Protein AF-A0A7C2Q9G4-F1 (afdb_monomer_lite)

Sequence (375 aa):
MALRVSRSAVGLACPLLLPLTAWAGVTVDGQNIPTDFSNGQLLASQRWQTGFGDDTSGDQFGFGSELDQFLADNDDTYLYLGLSGNLENNGNSGMIFIDVDGPGSGANLLRTQDFGVPVAGLPRYLAGNVGEPGLNNLAFDDGFAPDFVIGWTGGSPIGSQTRTYYLVNWTELDPVSGGTGHTNTILGLMTAGNPTASGPAGTLGAFLGSTSLGVRAAADNSNDFGVEGAFPPGEAANDPATATRGFEFAIPLSLLGVGVGDEVCLMALVSSPNGFMSNQLLPTDSNPARTTFSNLGFPPVDLGNDTVAFGDQFVCYTVVGGCPNDPQGRCARSDLNGDCLVDLGDLAILLAGWGNPFELEDLALLLSDWGTDCN

Foldseek 3Di:
DDDDDDDDDDDPDDPDPDDDPDDDQQDFAQFQQCVSLVLWDFFAADFKFWQQFAFQPLDLAGGGWFWGTWIWDDAQWWIKIHTFGADHQFFKKKKKFKDFPKDPFAAQFAAQDDPQDGQPQDALCRRPHRVFRRCHGAGAAHTDHGQKMWMWTRHDLVGDNPDQKIWIKIKGWDPPPVTRPIHMDGQFIEGEDDPPDPDDPDHHCPQVDQGPQRKGKYFHNSWNFGFGHDVQMFTGPGHSVVRGGGMMMIGTCVSVVDGAQTKMKMKMWMDHSSHFTIQRIVVHAPDPPDGTQGGLGHDPDHCNDVVNGNDHSMGIDGHEYNQVPDSPNQQQPQPPVNPQFLEPVSVVVQVVQDPPPHYPVSVVSSVVCHGDHSD

Radius of gyration: 24.82 Å; chains: 1; bounding box: 52×50×107 Å

pLDDT: mean 83.22, std 18.05, range [29.34, 98.75]

Structure (mmCIF, N/CA/C/O backbone):
data_AF-A0A7C2Q9G4-F1
#
_entry.id   AF-A0A7C2Q9G4-F1
#
loop_
_atom_site.group_PDB
_atom_site.id
_atom_site.type_symbol
_atom_site.label_atom_id
_atom_site.label_alt_id
_atom_site.label_comp_id
_atom_site.label_asym_id
_atom_site.label_entity_id
_atom_site.label_seq_id
_atom_site.pdbx_PDB_ins_code
_atom_site.Cartn_x
_atom_site.Cartn_y
_atom_site.Cartn_z
_atom_site.occupancy
_atom_site.B_iso_or_equiv
_atom_site.auth_seq_id
_atom_site.auth_comp_id
_atom_site.auth_asym_id
_atom_site.auth_atom_id
_atom_site.pdbx_PDB_model_num
ATOM 1 N N . MET A 1 1 ? -6.464 -29.431 86.656 1.00 43.03 1 MET A N 1
ATOM 2 C CA . MET A 1 1 ? -7.292 -29.182 85.457 1.00 43.03 1 MET A CA 1
ATOM 3 C C . MET A 1 1 ? -6.752 -27.913 84.808 1.00 43.03 1 MET A C 1
ATOM 5 O O . MET A 1 1 ? -7.053 -26.830 85.280 1.00 43.03 1 MET A O 1
ATOM 9 N N . ALA A 1 2 ? -5.818 -28.046 83.863 1.00 39.09 2 ALA A N 1
ATOM 10 C CA . ALA A 1 2 ? -5.141 -26.916 83.223 1.00 39.09 2 ALA A CA 1
ATOM 11 C C . ALA A 1 2 ? -5.535 -26.896 81.743 1.00 39.09 2 ALA A C 1
ATOM 13 O O . ALA A 1 2 ? -5.230 -27.831 81.005 1.00 39.09 2 ALA A O 1
ATOM 14 N N . LEU A 1 3 ? -6.276 -25.860 81.352 1.00 43.22 3 LEU A N 1
ATOM 15 C CA . LEU A 1 3 ? -6.812 -25.661 80.011 1.00 43.22 3 LEU A CA 1
ATOM 16 C C . LEU A 1 3 ? -5.710 -25.050 79.128 1.00 43.22 3 LEU A C 1
ATOM 18 O O . LEU A 1 3 ? -5.268 -23.929 79.377 1.00 43.22 3 LEU A O 1
ATOM 22 N N . ARG A 1 4 ? -5.225 -25.793 78.125 1.00 46.44 4 ARG A N 1
ATOM 23 C CA . ARG A 1 4 ? -4.298 -25.277 77.102 1.00 46.44 4 ARG A CA 1
ATOM 24 C C . ARG A 1 4 ? -5.101 -24.580 76.005 1.00 46.44 4 ARG A C 1
ATOM 26 O O . ARG A 1 4 ? -5.907 -25.219 75.341 1.00 46.44 4 ARG A O 1
ATOM 33 N N . VAL A 1 5 ? -4.843 -23.291 75.803 1.00 47.41 5 VAL A N 1
ATOM 34 C CA . VAL A 1 5 ? -5.354 -22.504 74.672 1.00 47.41 5 VAL A CA 1
ATOM 35 C C . VAL A 1 5 ? -4.356 -22.622 73.518 1.00 47.41 5 VAL A C 1
ATOM 37 O O . VAL A 1 5 ? -3.207 -22.198 73.650 1.00 47.41 5 VAL A O 1
ATOM 40 N N . SER A 1 6 ? -4.771 -23.222 72.400 1.00 53.03 6 SER A N 1
ATOM 41 C CA . SER A 1 6 ? -3.995 -23.259 71.156 1.00 53.03 6 SER A CA 1
ATOM 42 C C . SER A 1 6 ? -4.169 -21.946 70.392 1.00 53.03 6 SER A C 1
ATOM 44 O O . SER A 1 6 ? -5.291 -21.543 70.092 1.00 53.03 6 SER A O 1
ATOM 46 N N . ARG A 1 7 ? -3.056 -21.279 70.078 1.00 48.84 7 ARG A N 1
ATOM 47 C CA . ARG A 1 7 ? -3.025 -20.097 69.209 1.00 48.84 7 ARG A CA 1
ATOM 48 C C . ARG A 1 7 ? -3.094 -20.555 67.752 1.00 48.84 7 ARG A C 1
ATOM 50 O O . ARG A 1 7 ? -2.164 -21.203 67.283 1.00 48.84 7 ARG A O 1
ATOM 57 N N . SER A 1 8 ? -4.176 -20.214 67.059 1.00 51.47 8 SER A N 1
ATOM 58 C CA . SER A 1 8 ? -4.269 -20.331 65.603 1.00 51.47 8 SER A CA 1
ATOM 59 C C . SER A 1 8 ? -3.382 -19.273 64.951 1.00 51.47 8 SER A C 1
ATOM 61 O O . SER A 1 8 ? -3.510 -18.083 65.241 1.00 51.47 8 SER A O 1
ATOM 63 N N . ALA A 1 9 ? -2.463 -19.718 64.100 1.00 46.31 9 ALA A N 1
ATOM 64 C CA . ALA A 1 9 ? -1.646 -18.859 63.261 1.00 46.31 9 ALA A CA 1
ATOM 65 C C . ALA A 1 9 ? -2.501 -18.365 62.086 1.00 46.31 9 ALA A C 1
ATOM 67 O O . ALA A 1 9 ? -2.948 -19.160 61.263 1.00 46.31 9 ALA A O 1
ATOM 68 N N . VAL A 1 10 ? -2.748 -17.057 62.031 1.00 48.56 10 VAL A N 1
ATOM 69 C CA . VAL A 1 10 ? -3.298 -16.387 60.850 1.00 48.56 10 VAL A CA 1
ATOM 70 C C . VAL A 1 10 ? -2.137 -16.233 59.871 1.00 48.56 10 VAL A C 1
ATOM 72 O O . VAL A 1 10 ? -1.219 -15.454 60.119 1.00 48.56 10 VAL A O 1
ATOM 75 N N . GLY A 1 11 ? -2.128 -17.042 58.812 1.00 47.62 11 GLY A N 1
ATOM 76 C CA . GLY A 1 11 ? -1.166 -16.909 57.722 1.00 47.62 11 GLY A CA 1
ATOM 77 C C . GLY A 1 11 ? -1.501 -15.674 56.891 1.00 47.62 11 GLY A C 1
ATOM 78 O O . GLY A 1 11 ? -2.587 -15.598 56.322 1.00 47.62 11 GLY A O 1
ATOM 79 N N . LEU A 1 12 ? -0.582 -14.708 56.837 1.00 48.81 12 LEU A N 1
ATOM 80 C CA . LEU A 1 12 ? -0.615 -13.636 55.844 1.00 48.81 12 LEU A CA 1
ATOM 81 C C . LEU A 1 12 ? -0.416 -14.271 54.460 1.00 48.81 12 LEU A C 1
ATOM 83 O O . LEU A 1 12 ? 0.671 -14.769 54.166 1.00 48.81 12 LEU A O 1
ATOM 87 N N . ALA A 1 13 ? -1.451 -14.257 53.623 1.00 46.84 13 ALA A N 1
ATOM 88 C CA . ALA A 1 13 ? -1.300 -14.519 52.199 1.00 46.84 13 ALA A CA 1
ATOM 89 C C . ALA A 1 13 ? -0.621 -13.296 51.566 1.00 46.84 13 ALA A C 1
ATOM 91 O O . ALA A 1 13 ? -1.191 -12.207 51.528 1.00 46.84 13 ALA A O 1
ATOM 92 N N . CYS A 1 14 ? 0.630 -13.465 51.141 1.00 41.09 14 CYS A N 1
ATOM 93 C CA . CYS A 1 14 ? 1.336 -12.493 50.317 1.00 41.09 14 CYS A CA 1
ATOM 94 C C . CYS A 1 14 ? 0.811 -12.661 48.881 1.00 41.09 14 CYS A C 1
ATOM 96 O O . CYS A 1 14 ? 0.956 -13.765 48.349 1.00 41.09 14 CYS A O 1
ATOM 98 N N . PRO A 1 15 ? 0.166 -11.654 48.264 1.00 48.75 15 PRO A N 1
ATOM 99 C CA . PRO A 1 15 ? -0.263 -11.773 46.880 1.00 48.75 15 PRO A CA 1
ATOM 100 C C . PRO A 1 15 ? 0.986 -11.899 46.006 1.00 48.75 15 PRO A C 1
ATOM 102 O O . PRO A 1 15 ? 1.895 -11.068 46.059 1.00 48.75 15 PRO A O 1
ATOM 105 N N . LEU A 1 16 ? 1.049 -12.993 45.253 1.00 42.66 16 LEU A N 1
ATOM 106 C CA . LEU A 1 16 ? 2.080 -13.235 44.259 1.00 42.66 16 LEU A CA 1
ATOM 107 C C . LEU A 1 16 ? 1.823 -12.245 43.112 1.00 42.66 16 LEU A C 1
ATOM 109 O O . LEU A 1 16 ? 0.937 -12.463 42.294 1.00 42.66 16 LEU A O 1
ATOM 113 N N . LEU A 1 17 ? 2.536 -11.118 43.100 1.00 38.75 17 LEU A N 1
ATOM 114 C CA . LEU A 1 17 ? 2.539 -10.193 41.967 1.00 38.75 17 LEU A CA 1
ATOM 115 C C . LEU A 1 17 ? 3.294 -10.875 40.824 1.00 38.75 17 LEU A C 1
ATOM 117 O O . LEU A 1 17 ? 4.526 -10.870 40.800 1.00 38.75 17 LEU A O 1
ATOM 121 N N . LEU A 1 18 ? 2.557 -11.518 39.919 1.00 42.94 18 LEU A N 1
ATOM 122 C CA . LEU A 1 18 ? 3.110 -11.940 38.640 1.00 42.94 18 LEU A CA 1
ATOM 123 C C . LEU A 1 18 ? 3.396 -10.673 37.818 1.00 42.94 18 LEU A C 1
ATOM 125 O O . LEU A 1 18 ? 2.548 -9.779 37.775 1.00 42.94 18 LEU A O 1
ATOM 129 N N . PRO A 1 19 ? 4.589 -10.536 37.217 1.00 39.69 19 PRO A N 1
ATOM 130 C CA . PRO A 1 19 ? 4.856 -9.431 36.313 1.00 39.69 19 PRO A CA 1
ATOM 131 C C . PRO A 1 19 ? 3.955 -9.589 35.086 1.00 39.69 19 PRO A C 1
ATOM 133 O O . PRO A 1 19 ? 4.133 -10.518 34.305 1.00 39.69 19 PRO A O 1
ATOM 136 N N . LEU A 1 20 ? 2.989 -8.684 34.933 1.00 42.47 20 LEU A N 1
ATOM 137 C CA . LEU A 1 20 ? 2.282 -8.495 33.672 1.00 42.47 20 LEU A CA 1
ATOM 138 C C . LEU A 1 20 ? 3.303 -7.968 32.663 1.00 42.47 20 LEU A C 1
ATOM 140 O O . LEU A 1 20 ? 3.817 -6.855 32.804 1.00 42.47 20 LEU A O 1
ATOM 144 N N . THR A 1 21 ? 3.647 -8.785 31.675 1.00 40.16 21 THR A N 1
ATOM 145 C CA . THR A 1 21 ? 4.333 -8.312 30.476 1.00 40.16 21 THR A CA 1
ATOM 146 C C . THR A 1 21 ? 3.330 -7.494 29.682 1.00 40.16 21 THR A C 1
ATOM 148 O O . THR A 1 21 ? 2.461 -8.053 29.021 1.00 40.16 21 THR A O 1
ATOM 151 N N . ALA A 1 22 ? 3.419 -6.169 29.793 1.00 44.62 22 ALA A N 1
ATOM 152 C CA . ALA A 1 22 ? 2.702 -5.283 28.893 1.00 44.62 22 ALA A CA 1
ATOM 153 C C . ALA A 1 22 ? 3.203 -5.554 27.472 1.00 44.62 22 ALA A C 1
ATOM 155 O O . ALA A 1 22 ? 4.403 -5.434 27.207 1.00 44.62 22 ALA A O 1
ATOM 156 N N . TRP A 1 23 ? 2.294 -5.953 26.590 1.00 49.25 23 TRP A N 1
ATOM 157 C CA . TRP A 1 23 ? 2.571 -6.008 25.167 1.00 49.25 23 TRP A CA 1
ATOM 158 C C . TRP A 1 23 ? 2.834 -4.599 24.652 1.00 49.25 23 TRP A C 1
ATOM 160 O O . TRP A 1 23 ? 2.081 -3.665 24.937 1.00 49.25 23 TRP A O 1
ATOM 170 N N . ALA A 1 24 ? 3.930 -4.447 23.919 1.00 59.06 24 ALA A N 1
ATOM 171 C CA . ALA A 1 24 ? 4.115 -3.285 23.076 1.00 59.06 24 ALA A CA 1
ATOM 172 C C . ALA A 1 24 ? 3.349 -3.576 21.784 1.00 59.06 24 ALA A C 1
ATOM 174 O O . ALA A 1 24 ? 3.658 -4.560 21.118 1.00 59.06 24 ALA A O 1
ATOM 175 N N . GLY A 1 25 ? 2.330 -2.770 21.469 1.00 70.81 25 GLY A N 1
ATOM 176 C CA . GLY A 1 25 ? 1.718 -2.803 20.139 1.00 70.81 25 GLY A CA 1
ATOM 177 C C . GLY A 1 25 ? 2.753 -2.491 19.055 1.00 70.81 25 GLY A C 1
ATOM 178 O O . GLY A 1 25 ? 3.870 -2.068 19.374 1.00 70.81 25 GLY A O 1
ATOM 179 N N . VAL A 1 26 ? 2.372 -2.679 17.789 1.00 84.56 26 VAL A N 1
ATOM 180 C CA . VAL A 1 26 ? 3.232 -2.374 16.636 1.00 84.56 26 VAL A CA 1
ATOM 181 C C . VAL A 1 26 ? 3.851 -0.986 16.805 1.00 84.56 26 VAL A C 1
ATOM 183 O O . VAL A 1 26 ? 3.152 0.016 17.017 1.00 84.56 26 VAL A O 1
ATOM 186 N N . THR A 1 27 ? 5.181 -0.933 16.760 1.00 86.00 27 THR A N 1
ATOM 187 C CA . THR A 1 27 ? 5.901 0.337 16.761 1.00 86.00 27 THR A CA 1
ATOM 188 C C . THR A 1 27 ? 5.843 0.885 15.344 1.00 86.00 27 THR A C 1
ATOM 190 O O . THR A 1 27 ? 6.121 0.177 14.398 1.00 86.00 27 THR A O 1
ATOM 193 N N . VAL A 1 28 ? 5.392 2.131 15.195 1.00 85.75 28 VAL A N 1
ATOM 194 C CA . VAL A 1 28 ? 5.277 2.787 13.886 1.00 85.75 28 VAL A CA 1
ATOM 195 C C . VAL A 1 28 ? 6.422 3.783 13.779 1.00 85.75 28 VAL A C 1
ATOM 197 O O . VAL A 1 28 ? 6.297 4.927 14.227 1.00 85.75 28 VAL A O 1
ATOM 200 N N . ASP A 1 29 ? 7.555 3.344 13.245 1.00 85.88 29 ASP A N 1
ATOM 201 C CA . ASP A 1 29 ? 8.765 4.159 13.079 1.00 85.88 29 ASP A CA 1
ATOM 202 C C . ASP A 1 29 ? 9.505 3.946 11.740 1.00 85.88 29 ASP A C 1
ATOM 204 O O . ASP A 1 29 ? 10.387 4.738 11.395 1.00 85.88 29 ASP A O 1
ATOM 208 N N . GLY A 1 30 ? 9.068 2.970 10.944 1.00 87.94 30 GLY A N 1
ATOM 209 C CA . GLY A 1 30 ? 9.612 2.582 9.650 1.00 87.94 30 GLY A CA 1
ATOM 210 C C . GLY A 1 30 ? 10.782 1.599 9.728 1.00 87.94 30 GLY A C 1
ATOM 211 O O . GLY A 1 30 ? 11.354 1.286 8.685 1.00 87.94 30 GLY A O 1
ATOM 212 N N . GLN A 1 31 ? 11.167 1.128 10.918 1.00 89.00 31 GLN A N 1
ATOM 213 C CA . GLN A 1 31 ? 12.324 0.264 11.159 1.00 89.00 31 GLN A CA 1
ATOM 214 C C . GLN A 1 31 ? 11.911 -1.101 11.706 1.00 89.00 31 GLN A C 1
ATOM 216 O O . GLN A 1 31 ? 10.904 -1.246 12.368 1.00 89.00 31 GLN A O 1
ATOM 221 N N . ASN A 1 32 ? 12.748 -2.117 11.481 1.00 90.12 32 ASN A N 1
ATOM 222 C CA . ASN A 1 32 ? 12.538 -3.480 11.983 1.00 90.12 32 ASN A CA 1
ATOM 223 C C . ASN A 1 32 ? 11.140 -4.052 11.681 1.00 90.12 32 ASN A C 1
ATOM 225 O O . ASN A 1 32 ? 10.662 -4.890 12.445 1.00 90.12 32 ASN A O 1
ATOM 229 N N . ILE A 1 33 ? 10.530 -3.673 10.552 1.00 93.56 33 ILE A N 1
ATOM 230 C CA . ILE A 1 33 ? 9.123 -3.961 10.229 1.00 93.56 33 ILE A CA 1
ATOM 231 C C . ILE A 1 33 ? 8.769 -5.449 10.445 1.00 93.56 33 ILE A C 1
ATOM 233 O O . ILE A 1 33 ? 7.813 -5.735 11.162 1.00 93.56 33 ILE A O 1
ATOM 237 N N . PRO A 1 34 ? 9.545 -6.447 9.965 1.00 93.94 34 PRO A N 1
ATOM 238 C CA . PRO A 1 34 ? 9.201 -7.852 10.219 1.00 93.94 34 PRO A CA 1
ATOM 239 C C . PRO A 1 34 ? 9.184 -8.249 11.707 1.00 93.94 34 PRO A C 1
ATOM 241 O O . PRO A 1 34 ? 8.481 -9.177 12.096 1.00 93.94 34 PRO A O 1
ATOM 244 N N . THR A 1 35 ? 9.979 -7.578 12.546 1.00 91.12 35 THR A N 1
ATOM 245 C CA . THR A 1 35 ? 10.004 -7.813 14.000 1.00 91.12 35 THR A CA 1
ATOM 246 C C . THR A 1 35 ? 8.827 -7.133 14.692 1.00 91.12 35 THR A C 1
ATOM 248 O O . THR A 1 35 ? 8.211 -7.741 15.571 1.00 91.12 35 THR A O 1
ATOM 251 N N . ASP A 1 36 ? 8.484 -5.916 14.277 1.00 87.00 36 ASP A N 1
ATOM 252 C CA . ASP A 1 36 ? 7.376 -5.150 14.856 1.00 87.00 36 ASP A CA 1
ATOM 253 C C . ASP A 1 36 ? 6.019 -5.803 14.557 1.00 87.00 36 ASP A C 1
ATOM 255 O O . ASP A 1 36 ? 5.127 -5.787 15.400 1.00 87.00 36 ASP A O 1
ATOM 259 N N . PHE A 1 37 ? 5.920 -6.500 13.422 1.00 92.69 37 PHE A N 1
ATOM 260 C CA . PHE A 1 37 ? 4.776 -7.319 13.013 1.00 92.69 37 PHE A CA 1
ATOM 261 C C . PHE A 1 37 ? 4.947 -8.812 13.352 1.00 92.69 37 PHE A C 1
ATOM 263 O O . PHE A 1 37 ? 4.319 -9.668 12.732 1.00 92.69 37 PHE A O 1
ATOM 270 N N . SER A 1 38 ? 5.785 -9.166 14.334 1.00 88.25 38 SER A N 1
ATOM 271 C CA . SER A 1 38 ? 6.056 -10.576 14.684 1.00 88.25 38 SER A CA 1
ATOM 272 C C . SER A 1 38 ? 4.825 -11.379 15.129 1.00 88.25 38 SER A C 1
ATOM 274 O O . SER A 1 38 ? 4.859 -12.610 15.088 1.00 88.25 38 SER A O 1
ATOM 276 N N . ASN A 1 39 ? 3.750 -10.695 15.526 1.00 84.62 39 ASN A N 1
ATOM 277 C CA . ASN A 1 39 ? 2.462 -11.294 15.878 1.00 84.62 39 ASN A CA 1
ATOM 278 C C . ASN A 1 39 ? 1.378 -11.085 14.812 1.00 84.62 39 ASN A C 1
ATOM 280 O O . ASN A 1 39 ? 0.298 -11.659 14.936 1.00 84.62 39 ASN A O 1
ATOM 284 N N . GLY A 1 40 ? 1.687 -10.307 13.775 1.00 89.62 40 GLY A N 1
ATOM 285 C CA . GLY A 1 40 ? 0.818 -10.067 12.638 1.00 89.62 40 GLY A CA 1
ATOM 286 C C . GLY A 1 40 ? 0.935 -11.146 11.563 1.00 89.62 40 GLY A C 1
ATOM 287 O O . GLY A 1 40 ? 1.519 -12.220 11.739 1.00 89.62 40 GLY A O 1
ATOM 288 N N . GLN A 1 41 ? 0.380 -10.834 10.401 1.00 94.31 41 GLN A N 1
ATOM 289 C CA . GLN A 1 41 ? 0.360 -11.679 9.221 1.00 94.31 41 GLN A CA 1
ATOM 290 C C . GLN A 1 41 ? 1.276 -11.108 8.134 1.00 94.31 41 GLN A C 1
ATOM 292 O O . GLN A 1 41 ? 1.137 -9.957 7.722 1.00 94.31 41 GLN A O 1
ATOM 297 N N . LEU A 1 42 ? 2.165 -11.948 7.596 1.00 97.50 42 LEU A N 1
ATOM 298 C CA . LEU A 1 42 ? 2.794 -11.688 6.301 1.00 97.50 42 LEU A CA 1
ATOM 299 C C . LEU A 1 42 ? 1.737 -11.870 5.207 1.00 97.50 42 LEU A C 1
ATOM 301 O O . LEU A 1 42 ? 1.290 -12.989 4.950 1.00 97.50 42 LEU A O 1
ATOM 305 N N . LEU A 1 43 ? 1.344 -10.771 4.575 1.00 98.25 43 LEU A N 1
ATOM 306 C CA . LEU A 1 43 ? 0.327 -10.747 3.531 1.00 98.25 43 LEU A CA 1
ATOM 307 C C . LEU A 1 43 ? 0.901 -11.130 2.167 1.00 98.25 43 LEU A C 1
ATOM 309 O O . LEU A 1 43 ? 0.300 -11.911 1.432 1.00 98.25 43 LEU A O 1
ATOM 313 N N . ALA A 1 44 ? 2.076 -10.599 1.829 1.00 98.31 44 ALA A N 1
ATOM 314 C CA . ALA A 1 44 ? 2.740 -10.881 0.564 1.00 98.31 44 ALA A CA 1
ATOM 315 C C . ALA A 1 44 ? 4.251 -10.650 0.641 1.00 98.31 44 ALA A C 1
ATOM 317 O O . ALA A 1 44 ? 4.750 -9.897 1.476 1.00 98.31 44 ALA A O 1
ATOM 318 N N . SER A 1 45 ? 4.983 -11.281 -0.273 1.00 98.00 45 SER A N 1
ATOM 319 C CA . SER A 1 45 ? 6.397 -10.998 -0.520 1.00 98.00 45 SER A CA 1
ATOM 320 C C . SER A 1 45 ? 6.645 -10.851 -2.013 1.00 98.00 45 SER A C 1
ATOM 322 O O . SER A 1 45 ? 6.027 -11.542 -2.829 1.00 98.00 45 SER A O 1
ATOM 324 N N . GLN A 1 46 ? 7.541 -9.942 -2.364 1.00 97.38 46 GLN A N 1
ATOM 325 C CA . GLN A 1 46 ? 7.909 -9.666 -3.733 1.00 97.38 46 GLN A CA 1
ATOM 326 C C . GLN A 1 46 ? 8.748 -10.810 -4.277 1.00 97.38 46 GLN A C 1
ATOM 328 O O . GLN A 1 46 ? 9.641 -11.339 -3.623 1.00 97.38 46 GLN A O 1
ATOM 333 N N . ARG A 1 47 ? 8.435 -11.200 -5.505 1.00 95.88 47 ARG A N 1
ATOM 334 C CA . ARG A 1 47 ? 9.121 -12.283 -6.206 1.00 95.88 47 ARG A CA 1
ATOM 335 C C . ARG A 1 47 ? 10.050 -11.751 -7.283 1.00 95.88 47 ARG A C 1
ATOM 337 O O . ARG A 1 47 ? 11.031 -12.402 -7.634 1.00 95.88 47 ARG A O 1
ATOM 344 N N . TRP A 1 48 ? 9.706 -10.608 -7.860 1.00 97.38 48 TRP A N 1
ATOM 345 C CA . TRP A 1 48 ? 10.366 -10.091 -9.045 1.00 97.38 48 TRP A CA 1
ATOM 346 C C . TRP A 1 48 ? 11.293 -8.948 -8.683 1.00 97.38 48 TRP A C 1
ATOM 348 O O . TRP A 1 48 ? 10.935 -8.074 -7.895 1.00 97.38 48 TRP A O 1
ATOM 358 N N . GLN A 1 49 ? 12.449 -8.931 -9.342 1.00 97.88 49 GLN A N 1
ATOM 359 C CA . GLN A 1 49 ? 13.339 -7.779 -9.360 1.00 97.88 49 GLN A CA 1
ATOM 360 C C . GLN A 1 49 ? 12.550 -6.515 -9.707 1.00 97.88 49 GLN A C 1
ATOM 362 O O . GLN A 1 49 ? 11.603 -6.566 -10.500 1.00 97.88 49 GLN A O 1
ATOM 367 N N . THR A 1 50 ? 12.932 -5.365 -9.167 1.00 97.44 50 THR A N 1
ATOM 368 C CA . THR A 1 50 ? 12.238 -4.112 -9.481 1.00 97.44 50 THR A CA 1
ATOM 369 C C . THR A 1 50 ? 12.645 -3.561 -10.847 1.00 97.44 50 THR A C 1
ATOM 371 O O . THR A 1 50 ? 13.826 -3.413 -11.177 1.00 97.44 50 THR A O 1
ATOM 374 N N . GLY A 1 51 ? 11.646 -3.218 -11.665 1.00 96.50 51 GLY A N 1
ATOM 375 C CA . GLY A 1 51 ? 11.845 -2.484 -12.914 1.00 96.50 51 GLY A CA 1
ATOM 376 C C . GLY A 1 51 ? 11.983 -0.972 -12.725 1.00 96.50 51 GLY A C 1
ATOM 377 O O . GLY A 1 51 ? 12.172 -0.260 -13.715 1.00 96.50 51 GLY A O 1
ATOM 378 N N . PHE A 1 52 ? 11.848 -0.477 -11.492 1.00 95.56 52 PHE A N 1
ATOM 379 C CA . PHE A 1 52 ? 12.049 0.925 -11.115 1.00 95.56 52 PHE A CA 1
ATOM 380 C C . PHE A 1 52 ? 13.430 1.170 -10.484 1.00 95.56 52 PHE A C 1
ATOM 382 O O . PHE A 1 52 ? 13.795 2.323 -10.271 1.00 95.56 52 PHE A O 1
ATOM 389 N N . GLY A 1 53 ? 14.221 0.112 -10.285 1.00 94.00 53 GLY A N 1
ATOM 390 C CA . GLY A 1 53 ? 15.536 0.167 -9.646 1.00 94.00 53 GLY A CA 1
ATOM 391 C C . GLY A 1 53 ? 15.447 0.010 -8.130 1.00 94.00 53 GLY A C 1
ATOM 392 O O . GLY A 1 53 ? 14.389 0.246 -7.562 1.00 94.00 53 GLY A O 1
ATOM 393 N N . ASP A 1 54 ? 16.566 -0.371 -7.527 1.00 92.50 54 ASP A N 1
ATOM 394 C CA . ASP A 1 54 ? 16.756 -0.686 -6.102 1.00 92.50 54 ASP A CA 1
ATOM 395 C C . ASP A 1 54 ? 17.706 0.352 -5.477 1.00 92.50 54 ASP A C 1
ATOM 397 O O . ASP A 1 54 ? 18.667 0.785 -6.139 1.00 92.50 54 ASP A O 1
ATOM 401 N N . ASP A 1 55 ? 17.434 0.755 -4.232 1.00 91.38 55 ASP A N 1
ATOM 402 C CA . ASP A 1 55 ? 18.325 1.642 -3.487 1.00 91.38 55 ASP A CA 1
ATOM 403 C C . ASP A 1 55 ? 19.507 0.898 -2.860 1.00 91.38 55 ASP A C 1
ATOM 405 O O . ASP A 1 55 ? 19.547 0.539 -1.692 1.00 91.38 55 ASP A O 1
ATOM 409 N N . THR A 1 56 ? 20.583 0.811 -3.629 1.00 91.62 56 THR A N 1
ATOM 410 C CA . THR A 1 56 ? 21.826 0.176 -3.168 1.00 91.62 56 THR A CA 1
ATOM 411 C C . THR A 1 56 ? 22.719 1.041 -2.262 1.00 91.62 56 THR A C 1
ATOM 413 O O . THR A 1 56 ? 23.837 0.615 -1.947 1.00 91.62 56 THR A O 1
ATOM 416 N N . SER A 1 57 ? 22.327 2.274 -1.896 1.00 88.19 57 SER A N 1
ATOM 417 C CA . SER A 1 57 ? 23.170 3.149 -1.059 1.00 88.19 57 SER A CA 1
ATOM 418 C C . SER A 1 57 ? 22.765 3.200 0.412 1.00 88.19 57 SER A C 1
ATOM 420 O O . SER A 1 57 ? 23.581 3.635 1.233 1.00 88.19 57 SER A O 1
ATOM 422 N N . GLY A 1 58 ? 21.550 2.757 0.748 1.00 84.94 58 GLY A N 1
ATOM 423 C CA . GLY A 1 58 ? 20.990 2.881 2.094 1.00 84.94 58 GLY A CA 1
ATOM 424 C C . GLY A 1 58 ? 20.770 4.342 2.493 1.00 84.94 58 GLY A C 1
ATOM 425 O O . GLY A 1 58 ? 20.833 4.695 3.675 1.00 84.94 58 GLY A O 1
ATOM 426 N N . ASP A 1 59 ? 20.568 5.228 1.515 1.00 84.06 59 ASP A N 1
ATOM 427 C CA . ASP A 1 59 ? 20.265 6.632 1.758 1.00 84.06 59 ASP A CA 1
ATOM 428 C C . ASP A 1 59 ? 18.749 6.827 1.788 1.00 84.06 59 ASP A C 1
ATOM 430 O O . ASP A 1 59 ? 18.032 6.390 0.908 1.00 84.06 59 ASP A O 1
ATOM 434 N N . GLN A 1 60 ? 18.236 7.632 2.718 1.00 82.44 60 GLN A N 1
ATOM 435 C CA . GLN A 1 60 ? 16.789 7.909 2.836 1.00 82.44 60 GLN A CA 1
ATOM 436 C C . GLN A 1 60 ? 16.098 8.412 1.548 1.00 82.44 60 GLN A C 1
ATOM 438 O O . GLN A 1 60 ? 14.872 8.450 1.473 1.00 82.44 60 GLN A O 1
ATOM 443 N N . PHE A 1 61 ? 16.872 8.869 0.564 1.00 82.06 61 PHE A N 1
ATOM 444 C CA . PHE A 1 61 ? 16.396 9.368 -0.724 1.00 82.06 61 PHE A CA 1
ATOM 445 C C . PHE A 1 61 ? 17.272 8.845 -1.872 1.00 82.06 61 PHE A C 1
ATOM 447 O O . PHE A 1 61 ? 17.563 9.601 -2.805 1.00 82.06 61 PHE A O 1
ATOM 454 N N . GLY A 1 62 ? 17.738 7.597 -1.764 1.00 82.38 62 GLY A N 1
ATOM 455 C CA . GLY A 1 62 ? 18.468 6.908 -2.819 1.00 82.38 62 GLY A CA 1
ATOM 456 C C . GLY A 1 62 ? 17.636 6.701 -4.087 1.00 82.38 62 GLY A C 1
ATOM 457 O O . GLY A 1 62 ? 16.455 7.057 -4.167 1.00 82.38 62 GLY A O 1
ATOM 458 N N . PHE A 1 63 ? 18.296 6.200 -5.128 1.00 89.69 63 PHE A N 1
ATOM 459 C CA . PHE A 1 63 ? 17.663 5.939 -6.421 1.00 89.69 63 PHE A CA 1
ATOM 460 C C . PHE A 1 63 ? 16.989 4.576 -6.399 1.00 89.69 63 PHE A C 1
ATOM 462 O O . PHE A 1 63 ? 17.570 3.643 -5.869 1.00 89.69 63 PHE A O 1
ATOM 469 N N . GLY A 1 64 ? 15.836 4.441 -7.052 1.00 92.75 64 GLY A N 1
ATOM 470 C CA . GLY A 1 64 ? 15.111 3.174 -7.076 1.00 92.75 64 GLY A CA 1
ATOM 471 C C . GLY A 1 64 ? 13.853 3.172 -6.218 1.00 92.75 64 GLY A C 1
ATOM 472 O O . GLY A 1 64 ? 13.687 3.955 -5.284 1.00 92.75 64 GLY A O 1
ATOM 473 N N . SER A 1 65 ? 12.893 2.344 -6.609 1.00 95.19 65 SER A N 1
ATOM 474 C CA . SER A 1 65 ? 11.644 2.127 -5.888 1.00 95.19 65 SER A CA 1
ATOM 475 C C . SER A 1 65 ? 11.263 0.658 -5.954 1.00 95.19 65 SER A C 1
ATOM 477 O O . SER A 1 65 ? 11.131 0.102 -7.047 1.00 95.19 65 SER A O 1
ATOM 479 N N . GLU A 1 66 ? 11.005 0.066 -4.802 1.00 95.88 66 GLU A N 1
ATOM 480 C CA . GLU A 1 66 ? 10.648 -1.336 -4.646 1.00 95.88 66 GLU A CA 1
ATOM 481 C C . GLU A 1 66 ? 9.777 -1.564 -3.421 1.00 95.88 66 GLU A C 1
ATOM 483 O O . GLU A 1 66 ? 9.730 -0.757 -2.493 1.00 95.88 66 GLU A O 1
ATOM 488 N N . LEU A 1 67 ? 9.054 -2.674 -3.466 1.00 97.88 67 LEU A N 1
ATOM 489 C CA . LEU A 1 67 ? 8.332 -3.221 -2.334 1.00 97.88 67 LEU A CA 1
ATOM 490 C C . LEU A 1 67 ? 8.848 -4.637 -2.118 1.00 97.88 67 LEU A C 1
ATOM 492 O O . LEU A 1 67 ? 8.934 -5.393 -3.083 1.00 97.88 67 LEU A O 1
ATOM 496 N N . ASP A 1 68 ? 9.094 -5.009 -0.869 1.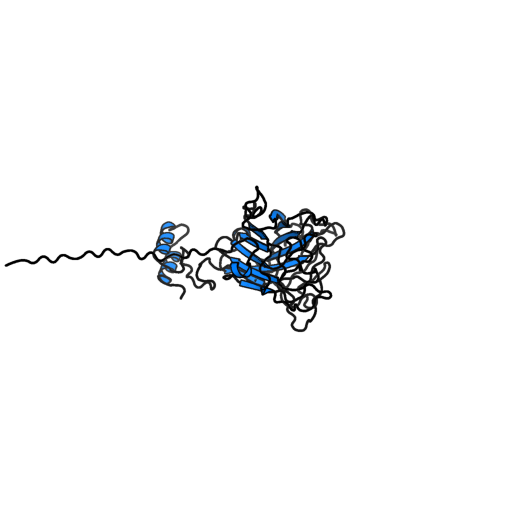00 98.38 68 ASP A N 1
ATOM 497 C CA . ASP A 1 68 ? 9.636 -6.317 -0.508 1.00 98.38 68 ASP A CA 1
ATOM 498 C C . ASP A 1 68 ? 8.607 -7.192 0.188 1.00 98.38 68 ASP A C 1
ATOM 500 O O . ASP A 1 68 ? 8.216 -8.233 -0.335 1.00 98.38 68 ASP A O 1
ATOM 504 N N . GLN A 1 69 ? 8.137 -6.782 1.363 1.00 98.44 69 GLN A N 1
ATOM 505 C CA . GLN A 1 69 ? 7.107 -7.496 2.107 1.00 98.44 69 GLN A CA 1
ATOM 506 C C . GLN A 1 69 ? 5.976 -6.562 2.492 1.00 98.44 69 GLN A C 1
ATOM 508 O O . GLN A 1 69 ? 6.194 -5.390 2.786 1.00 98.44 69 GLN A O 1
ATOM 513 N N . PHE A 1 70 ? 4.767 -7.115 2.519 1.00 98.75 70 PHE A N 1
ATOM 514 C CA . PHE A 1 70 ? 3.581 -6.448 3.029 1.00 98.75 70 PHE A CA 1
ATOM 515 C C . PHE A 1 70 ? 3.068 -7.239 4.228 1.00 98.75 70 PHE A C 1
ATOM 517 O O . PHE A 1 70 ? 2.810 -8.438 4.112 1.00 98.75 70 PHE A O 1
ATOM 524 N N . LEU A 1 71 ? 2.964 -6.586 5.379 1.00 98.56 71 LEU A N 1
ATOM 525 C CA . LEU A 1 71 ? 2.536 -7.160 6.646 1.00 98.56 71 LEU A CA 1
ATOM 526 C C . LEU A 1 71 ? 1.343 -6.377 7.198 1.00 98.56 71 LEU A C 1
ATOM 528 O O . LEU A 1 71 ? 1.231 -5.169 6.974 1.00 98.56 71 LEU A O 1
ATOM 532 N N . ALA A 1 72 ? 0.472 -7.066 7.928 1.00 97.94 72 ALA A N 1
ATOM 533 C CA . ALA A 1 72 ? -0.629 -6.451 8.657 1.00 97.94 72 ALA A CA 1
ATOM 534 C C . ALA A 1 72 ? -0.766 -7.037 10.061 1.00 97.94 72 ALA A C 1
ATOM 536 O O . ALA A 1 72 ? -0.462 -8.204 10.288 1.00 97.94 72 ALA A O 1
ATOM 537 N N . ASP A 1 73 ? -1.222 -6.212 10.991 1.00 95.38 73 ASP A N 1
ATOM 538 C CA . ASP A 1 73 ? -1.591 -6.589 12.356 1.00 95.38 73 ASP A CA 1
ATOM 539 C C . ASP A 1 73 ? -2.690 -5.625 12.823 1.00 95.38 73 ASP A C 1
ATOM 541 O O . ASP A 1 73 ? -2.928 -4.598 12.181 1.00 95.38 73 ASP A O 1
ATOM 545 N N . ASN A 1 74 ? -3.361 -5.891 13.936 1.00 93.62 74 ASN A N 1
ATOM 546 C CA . ASN A 1 74 ? -4.271 -4.922 14.530 1.00 93.62 74 ASN A CA 1
ATOM 547 C C . ASN A 1 74 ? -4.278 -4.986 16.058 1.00 93.62 74 ASN A C 1
ATOM 549 O O . ASN A 1 74 ? -4.057 -6.027 16.665 1.00 93.62 74 ASN A O 1
ATOM 553 N N . ASP A 1 75 ? -4.602 -3.853 16.673 1.00 87.06 75 ASP A N 1
ATOM 554 C CA . ASP A 1 75 ? -5.105 -3.812 18.045 1.00 87.06 75 ASP A CA 1
ATOM 555 C C . ASP A 1 75 ? -6.592 -3.417 18.032 1.00 87.06 75 ASP A C 1
ATOM 557 O O . ASP A 1 75 ? -7.239 -3.421 16.980 1.00 87.06 75 ASP A O 1
ATOM 561 N N . ASP A 1 76 ? -7.156 -3.069 19.189 1.00 80.88 76 ASP A N 1
ATOM 562 C CA . ASP A 1 76 ? -8.561 -2.648 19.291 1.00 80.88 76 ASP A CA 1
ATOM 563 C C . ASP A 1 76 ? -8.848 -1.282 18.641 1.00 80.88 76 ASP A C 1
ATOM 565 O O . ASP A 1 76 ? -10.002 -0.868 18.516 1.00 80.88 76 ASP A O 1
ATOM 569 N N . THR A 1 77 ? -7.811 -0.529 18.273 1.00 83.94 77 THR A N 1
ATOM 570 C CA . THR A 1 77 ? -7.921 0.846 17.778 1.00 83.94 77 THR A CA 1
ATOM 571 C C . THR A 1 77 ? -7.519 0.970 16.314 1.00 83.94 77 THR A C 1
ATOM 573 O O . THR A 1 77 ? -8.169 1.709 15.569 1.00 83.94 77 THR A O 1
ATOM 576 N N . TYR A 1 78 ? -6.452 0.294 15.900 1.00 90.75 78 TYR A N 1
ATOM 577 C CA . TYR A 1 78 ? -5.776 0.489 14.629 1.00 90.75 78 TYR A CA 1
ATOM 578 C C . TYR A 1 78 ? -5.597 -0.824 13.869 1.00 90.75 78 TYR A C 1
ATOM 580 O O . TYR A 1 78 ? -5.177 -1.827 14.436 1.00 90.75 78 TYR A O 1
ATOM 588 N N . LEU A 1 79 ? -5.816 -0.764 12.556 1.00 96.44 79 LEU A N 1
ATOM 589 C CA . LEU A 1 79 ? -5.162 -1.647 11.599 1.00 96.44 79 LEU A CA 1
ATOM 590 C C . LEU A 1 79 ? -3.754 -1.100 11.340 1.00 96.44 79 LEU A C 1
ATOM 592 O O . LEU A 1 79 ? -3.601 0.051 10.914 1.00 96.44 79 LEU A O 1
ATOM 596 N N . TYR A 1 80 ? -2.742 -1.917 11.588 1.00 96.50 80 TYR A N 1
ATOM 597 C CA . TYR A 1 80 ? -1.350 -1.639 11.275 1.00 96.50 80 TYR A CA 1
ATOM 598 C C . TYR A 1 80 ? -0.986 -2.266 9.937 1.00 96.50 80 TYR A C 1
ATOM 600 O O . TYR A 1 80 ? -1.300 -3.425 9.687 1.00 96.50 80 TYR A O 1
ATOM 608 N N . LEU A 1 81 ? -0.300 -1.504 9.092 1.00 98.38 81 LEU A N 1
ATOM 609 C CA . LEU A 1 81 ? 0.191 -1.939 7.789 1.00 98.38 81 LEU A CA 1
ATOM 610 C C . LEU A 1 81 ? 1.680 -1.619 7.695 1.00 98.38 81 LEU A C 1
ATOM 612 O O . LEU A 1 81 ? 2.060 -0.465 7.887 1.00 98.38 81 LEU A O 1
ATOM 616 N N . GLY A 1 82 ? 2.501 -2.620 7.393 1.00 97.50 82 GLY A N 1
ATOM 617 C CA . GLY A 1 82 ? 3.948 -2.492 7.249 1.00 97.50 82 GLY A CA 1
ATOM 618 C C . GLY A 1 82 ? 4.395 -2.910 5.855 1.00 97.50 82 GLY A C 1
ATOM 619 O O . GLY A 1 82 ? 4.066 -4.002 5.398 1.00 97.50 82 GLY A O 1
ATOM 620 N N . LEU A 1 83 ? 5.142 -2.047 5.174 1.00 98.31 83 LEU A N 1
ATOM 621 C CA . LEU A 1 83 ? 5.727 -2.307 3.861 1.00 98.31 83 LEU A CA 1
ATOM 622 C C . LEU A 1 83 ? 7.233 -2.119 3.941 1.00 98.31 83 LEU A C 1
ATOM 624 O O . LEU A 1 83 ? 7.693 -0.993 4.133 1.00 98.31 83 LEU A O 1
ATOM 628 N N . SER A 1 84 ? 7.997 -3.195 3.773 1.00 97.94 84 SER A N 1
ATOM 629 C CA . SER A 1 84 ? 9.443 -3.077 3.589 1.00 97.94 84 SER A CA 1
ATOM 630 C C . SER A 1 84 ? 9.793 -2.739 2.137 1.00 97.94 84 SER A C 1
ATOM 632 O O . SER A 1 84 ? 9.024 -3.037 1.217 1.00 97.94 84 SER A O 1
ATOM 634 N N . GLY A 1 85 ? 10.927 -2.064 1.955 1.00 96.19 85 GLY A N 1
ATOM 635 C CA . GLY A 1 85 ? 11.427 -1.584 0.667 1.00 96.19 85 GLY A CA 1
ATOM 636 C C . GLY A 1 85 ? 11.766 -0.096 0.703 1.00 96.19 85 GLY A C 1
ATOM 637 O O . GLY A 1 85 ? 11.942 0.506 1.767 1.00 96.19 85 GLY A O 1
ATOM 638 N N . ASN A 1 86 ? 11.829 0.525 -0.471 1.00 92.50 86 ASN A N 1
ATOM 639 C CA . ASN A 1 86 ? 12.122 1.948 -0.617 1.00 92.50 86 ASN A CA 1
ATOM 640 C C . ASN A 1 86 ? 11.337 2.590 -1.765 1.00 92.50 86 ASN A C 1
ATOM 642 O O . ASN A 1 86 ? 10.858 1.952 -2.696 1.00 92.50 86 ASN A O 1
ATOM 646 N N . LEU A 1 87 ? 11.218 3.911 -1.717 1.00 93.38 87 LEU A N 1
ATOM 647 C CA . LEU A 1 87 ? 10.586 4.726 -2.742 1.00 93.38 87 LEU A CA 1
ATOM 648 C C . LEU A 1 87 ? 11.536 5.845 -3.163 1.00 93.38 87 LEU A C 1
ATOM 650 O O . LEU A 1 87 ? 12.057 6.584 -2.329 1.00 93.38 87 LEU A O 1
ATOM 654 N N . GLU A 1 88 ? 11.727 6.014 -4.469 1.00 90.62 88 GLU A N 1
ATOM 655 C CA . GLU A 1 88 ? 12.581 7.077 -4.984 1.00 90.62 88 GLU A CA 1
ATOM 656 C C . GLU A 1 88 ? 11.878 8.418 -4.803 1.00 90.62 88 GLU A C 1
ATOM 658 O O . GLU A 1 88 ? 10.702 8.616 -5.126 1.00 90.62 88 GLU A O 1
ATOM 663 N N . ASN A 1 89 ? 12.647 9.405 -4.377 1.00 84.19 89 ASN A N 1
ATOM 664 C CA . ASN A 1 89 ? 12.175 10.752 -4.128 1.00 84.19 89 ASN A CA 1
ATOM 665 C C . ASN A 1 89 ? 12.056 11.621 -5.402 1.00 84.19 89 ASN A C 1
ATOM 667 O O . ASN A 1 89 ? 12.522 12.761 -5.453 1.00 84.19 89 ASN A O 1
ATOM 671 N N . ASN A 1 90 ? 11.466 11.082 -6.469 1.00 84.94 90 ASN A N 1
ATOM 672 C CA . ASN A 1 90 ? 11.408 11.708 -7.799 1.00 84.94 90 ASN A CA 1
ATOM 673 C C . ASN A 1 90 ? 9.973 11.960 -8.310 1.00 84.94 90 ASN A C 1
ATOM 675 O O . ASN A 1 90 ? 9.771 12.326 -9.470 1.00 84.94 90 ASN A O 1
ATOM 679 N N . GLY A 1 91 ? 8.979 11.803 -7.440 1.00 87.88 91 GLY A N 1
ATOM 680 C CA . GLY A 1 91 ? 7.554 11.853 -7.755 1.00 87.88 91 GLY A CA 1
ATOM 681 C C . GLY A 1 91 ? 6.907 10.474 -7.855 1.00 87.88 91 GLY A C 1
ATOM 682 O O . GLY A 1 91 ? 5.680 10.406 -7.957 1.00 87.88 91 GLY A O 1
ATOM 683 N N . ASN A 1 92 ? 7.686 9.388 -7.808 1.00 91.62 92 ASN A N 1
ATOM 684 C CA . ASN A 1 92 ? 7.135 8.052 -7.618 1.00 91.62 92 ASN A CA 1
ATOM 685 C C . ASN A 1 92 ? 6.257 8.017 -6.362 1.00 91.62 92 ASN A C 1
ATOM 687 O O . ASN A 1 92 ? 6.469 8.760 -5.398 1.00 91.62 92 ASN A O 1
ATOM 691 N N . SER A 1 93 ? 5.221 7.191 -6.412 1.00 94.62 93 SER A N 1
ATOM 692 C CA . SER A 1 93 ? 4.255 7.045 -5.332 1.00 94.62 93 SER A CA 1
ATOM 693 C C . SER A 1 93 ? 4.043 5.581 -5.008 1.00 94.62 93 SER A C 1
ATOM 695 O O . SER A 1 93 ? 3.904 4.770 -5.923 1.00 94.62 93 SER A O 1
ATOM 697 N N . GLY A 1 94 ? 4.000 5.275 -3.717 1.00 97.12 94 GLY A N 1
ATOM 698 C CA . GLY A 1 94 ? 3.435 4.036 -3.213 1.00 97.12 94 GLY A CA 1
ATOM 699 C C . GLY A 1 94 ? 1.971 4.256 -2.847 1.00 97.12 94 GLY A C 1
ATOM 700 O O . GLY A 1 94 ? 1.572 5.358 -2.455 1.00 97.12 94 GLY A O 1
ATOM 701 N N . MET A 1 95 ? 1.159 3.229 -3.045 1.00 97.94 95 MET A N 1
ATOM 702 C CA . MET A 1 95 ? -0.274 3.234 -2.767 1.00 97.94 95 MET A CA 1
ATOM 703 C C . MET A 1 95 ? -0.649 1.916 -2.110 1.00 97.94 95 MET A C 1
ATOM 705 O O . MET A 1 95 ? -0.138 0.879 -2.524 1.00 97.94 95 MET A O 1
ATOM 709 N N . ILE A 1 96 ? -1.566 1.964 -1.147 1.00 98.69 96 ILE A N 1
ATOM 710 C CA . ILE A 1 96 ? -2.302 0.803 -0.648 1.00 98.69 96 ILE A CA 1
ATOM 711 C C . ILE A 1 96 ? -3.780 1.051 -0.931 1.00 98.69 96 ILE A C 1
ATOM 713 O O . ILE A 1 96 ? -4.353 2.026 -0.438 1.00 98.69 96 ILE A O 1
ATOM 717 N N . PHE A 1 97 ? -4.373 0.176 -1.731 1.00 98.44 97 PHE A N 1
ATOM 718 C CA . PHE A 1 97 ? -5.808 0.085 -1.955 1.00 98.44 97 PHE A CA 1
ATOM 719 C C . PHE A 1 97 ? -6.418 -0.803 -0.872 1.00 98.44 97 PHE A C 1
ATOM 721 O O . PHE A 1 97 ? -5.840 -1.836 -0.529 1.00 98.44 97 PHE A O 1
ATOM 728 N N . ILE A 1 98 ? -7.554 -0.376 -0.329 1.00 98.44 98 ILE A N 1
ATOM 729 C CA . ILE A 1 98 ? -8.210 -0.996 0.821 1.00 98.44 98 ILE A CA 1
ATOM 730 C C . ILE A 1 98 ? -9.681 -1.203 0.469 1.00 98.44 98 ILE A C 1
ATOM 732 O O . ILE A 1 98 ? -10.369 -0.238 0.138 1.00 98.44 98 ILE A O 1
ATOM 736 N N . ASP A 1 99 ? -10.136 -2.444 0.548 1.00 97.56 99 ASP A N 1
ATOM 737 C CA . ASP A 1 99 ? -11.527 -2.875 0.380 1.00 97.56 99 ASP A CA 1
ATOM 738 C C . ASP A 1 99 ? -11.996 -3.463 1.718 1.00 97.56 99 ASP A C 1
ATOM 740 O O . ASP A 1 99 ? -11.318 -4.333 2.275 1.00 97.56 99 ASP A O 1
ATOM 744 N N . VAL A 1 100 ? -13.090 -2.942 2.274 1.00 95.62 100 VAL A N 1
ATOM 745 C CA . VAL A 1 100 ? -13.603 -3.338 3.600 1.00 95.62 100 VAL A CA 1
ATOM 746 C C . VAL A 1 100 ? -14.976 -4.000 3.551 1.00 95.62 100 VAL A C 1
ATOM 748 O O . VAL A 1 100 ? -15.469 -4.468 4.578 1.00 95.62 100 VAL A O 1
ATOM 751 N N . ASP A 1 101 ? -15.624 -4.023 2.388 1.00 87.81 101 ASP A N 1
ATOM 752 C CA . ASP A 1 101 ? -16.989 -4.533 2.241 1.00 87.81 101 ASP A CA 1
ATOM 753 C C . ASP A 1 101 ? -17.193 -5.430 1.001 1.00 87.81 101 ASP A C 1
ATOM 755 O O . ASP A 1 101 ? -18.296 -5.931 0.739 1.00 87.81 101 ASP A O 1
ATOM 759 N N . GLY A 1 102 ? -16.098 -5.744 0.313 1.00 80.06 102 GLY A N 1
ATOM 760 C CA . GLY A 1 102 ? -15.995 -6.714 -0.759 1.00 80.06 102 GLY A CA 1
ATOM 761 C C . GLY A 1 102 ? -16.379 -6.157 -2.136 1.00 80.06 102 GLY A C 1
ATOM 762 O O . GLY A 1 102 ? -16.686 -4.980 -2.325 1.00 80.06 102 GLY A O 1
ATOM 763 N N . PRO A 1 103 ? -16.480 -7.031 -3.155 1.00 75.62 103 PRO A N 1
ATOM 764 C CA . PRO A 1 103 ? -16.561 -6.620 -4.561 1.00 75.62 103 PRO A CA 1
ATOM 765 C C . PRO A 1 103 ? -17.846 -5.872 -4.957 1.00 75.62 103 PRO A C 1
ATOM 767 O O . PRO A 1 103 ? -18.014 -5.499 -6.120 1.00 75.62 103 PRO A O 1
ATOM 770 N N . GLY A 1 104 ? -18.807 -5.739 -4.041 1.00 70.88 104 GLY A N 1
ATOM 771 C CA . GLY A 1 104 ? -20.138 -5.207 -4.315 1.00 70.88 104 GLY A CA 1
ATOM 772 C C . GLY A 1 104 ? -20.274 -3.697 -4.146 1.00 70.88 104 GLY A C 1
ATOM 773 O O . GLY A 1 104 ? -21.262 -3.143 -4.643 1.00 70.88 104 GLY A O 1
ATOM 774 N N . SER A 1 105 ? -19.332 -3.049 -3.459 1.00 75.44 105 SER A N 1
ATOM 775 C CA . SER A 1 105 ? -19.554 -1.701 -2.931 1.00 75.44 105 SER A CA 1
ATOM 776 C C . SER A 1 105 ? -18.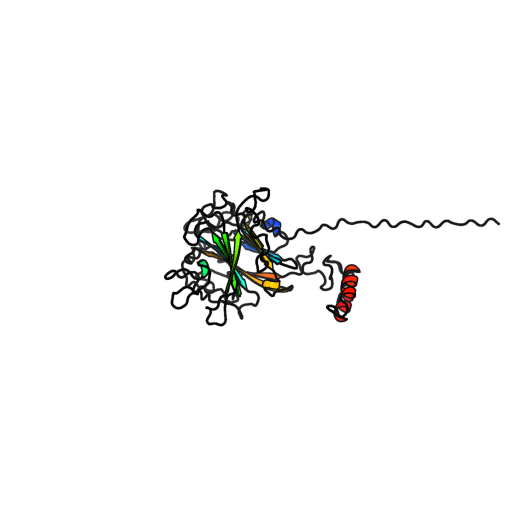475 -0.700 -3.285 1.00 75.44 105 SER A C 1
ATOM 778 O O . SER A 1 105 ? -18.879 0.438 -3.466 1.00 75.44 105 SER A O 1
ATOM 780 N N . GLY A 1 106 ? -17.209 -1.076 -3.489 1.00 83.38 106 GLY A N 1
ATOM 781 C CA . GLY A 1 106 ? -16.153 -0.134 -3.882 1.00 83.38 106 GLY A CA 1
ATOM 782 C C . GLY A 1 106 ? -15.828 -0.075 -5.386 1.00 83.38 106 GLY A C 1
ATOM 783 O O . GLY A 1 106 ? -16.617 -0.457 -6.261 1.00 83.38 106 GLY A O 1
ATOM 784 N N . ALA A 1 107 ? -14.663 0.482 -5.731 1.00 90.19 107 ALA A N 1
ATOM 785 C CA . ALA A 1 107 ? -14.305 0.860 -7.101 1.00 90.19 107 ALA A CA 1
ATOM 786 C C . ALA A 1 107 ? -13.390 -0.160 -7.811 1.00 90.19 107 ALA A C 1
ATOM 788 O O . ALA A 1 107 ? -12.200 0.086 -7.995 1.00 90.19 107 ALA A O 1
ATOM 789 N N . ASN A 1 108 ? -13.955 -1.265 -8.316 1.00 92.25 108 ASN A N 1
ATOM 790 C CA . ASN A 1 108 ? -13.204 -2.264 -9.108 1.00 92.25 108 ASN A CA 1
ATOM 791 C C . ASN A 1 108 ? -12.632 -1.714 -10.442 1.00 92.25 108 ASN A C 1
ATOM 793 O O . ASN A 1 108 ? -11.638 -2.220 -10.955 1.00 92.25 108 ASN A O 1
ATOM 797 N N . LEU A 1 109 ? -13.204 -0.636 -10.988 1.00 93.25 109 LEU A N 1
ATOM 798 C CA . LEU A 1 109 ? -12.619 0.114 -12.103 1.00 93.25 109 LEU A CA 1
ATOM 799 C C . LEU A 1 109 ? -12.351 1.553 -11.668 1.00 93.25 109 LEU A C 1
ATOM 801 O O . LEU A 1 109 ? -13.285 2.334 -11.461 1.00 93.25 109 LEU A O 1
ATOM 805 N N . LEU A 1 110 ? -11.077 1.929 -11.616 1.00 93.62 110 LEU A N 1
ATOM 806 C CA . LEU A 1 110 ? -10.668 3.256 -11.188 1.00 93.62 110 LEU A CA 1
ATOM 807 C C . LEU A 1 110 ? -11.014 4.305 -12.254 1.00 93.62 110 LEU A C 1
ATOM 809 O O . LEU A 1 110 ? -10.573 4.227 -13.402 1.00 93.62 110 LEU A O 1
ATOM 813 N N . ARG A 1 111 ? -11.776 5.332 -11.873 1.00 92.88 111 ARG A N 1
ATOM 814 C CA . ARG A 1 111 ? -12.161 6.442 -12.758 1.00 92.88 111 ARG A CA 1
ATOM 815 C C . ARG A 1 111 ? -11.668 7.765 -12.198 1.00 92.88 111 ARG A C 1
ATOM 817 O O . ARG A 1 111 ? -12.337 8.452 -11.444 1.00 92.88 111 ARG A O 1
ATOM 824 N N . THR A 1 112 ? -10.457 8.141 -12.559 1.00 92.31 112 THR A N 1
ATOM 825 C CA . THR A 1 112 ? -9.795 9.329 -12.007 1.00 92.31 112 THR A CA 1
ATOM 826 C C . THR A 1 112 ? -9.763 10.492 -12.993 1.00 92.31 112 THR A C 1
ATOM 828 O O . THR A 1 112 ? -9.222 11.556 -12.685 1.00 92.31 112 THR A O 1
ATOM 831 N N . GLN A 1 113 ? -10.381 10.321 -14.167 1.00 90.38 113 GLN A N 1
ATOM 832 C CA . GLN A 1 113 ? -10.530 11.354 -15.187 1.00 90.38 113 GLN A CA 1
ATOM 833 C C . GLN A 1 113 ? -11.943 11.411 -15.769 1.00 90.38 113 GLN A C 1
ATOM 835 O O . GLN A 1 113 ? -12.605 10.391 -15.947 1.00 90.38 113 GLN A O 1
ATOM 840 N N . ASP A 1 114 ? -12.345 12.617 -16.165 1.00 87.12 114 ASP A N 1
ATOM 841 C CA . ASP A 1 114 ? -13.552 12.898 -16.937 1.00 87.12 114 ASP A CA 1
ATOM 842 C C . ASP A 1 114 ? -13.151 13.462 -18.312 1.00 87.12 114 ASP A C 1
ATOM 844 O O . ASP A 1 114 ? -12.538 14.524 -18.413 1.00 87.12 114 ASP A O 1
ATOM 848 N N . PHE A 1 115 ? -13.409 12.710 -19.387 1.00 84.50 115 PHE A N 1
ATOM 849 C CA . PHE A 1 115 ? -12.997 13.044 -20.765 1.00 84.50 115 PHE A CA 1
ATOM 850 C C . PHE A 1 115 ? -11.511 13.441 -20.927 1.00 84.50 115 PHE A C 1
ATOM 852 O O . PHE A 1 115 ? -11.175 14.341 -21.701 1.00 84.50 115 PHE A O 1
ATOM 859 N N . GLY A 1 116 ? -10.606 12.758 -20.216 1.00 83.75 116 GLY A N 1
ATOM 860 C CA . GLY A 1 116 ? -9.159 13.024 -20.266 1.00 83.75 116 GLY A CA 1
ATOM 861 C C . GLY A 1 116 ? -8.704 14.209 -19.405 1.00 83.75 116 GLY A C 1
ATOM 862 O O . GLY A 1 116 ? -7.550 14.637 -19.491 1.00 83.75 116 GLY A O 1
ATOM 863 N N . VAL A 1 117 ? -9.611 14.765 -18.600 1.00 89.38 117 VAL A N 1
ATOM 864 C CA . VAL A 1 117 ? -9.321 15.801 -17.611 1.00 89.38 117 VAL A CA 1
ATOM 865 C C . VAL A 1 117 ? -9.263 15.148 -16.227 1.00 89.38 117 VAL A C 1
ATOM 867 O O . VAL A 1 117 ? -10.223 14.474 -15.856 1.00 89.38 117 VAL A O 1
ATOM 870 N N . PRO A 1 118 ? -8.183 15.343 -15.449 1.00 91.31 118 PRO A N 1
ATOM 871 C CA . PRO A 1 118 ? -8.104 14.872 -14.067 1.00 91.31 118 PRO A CA 1
ATOM 872 C C . PRO A 1 118 ? -9.312 15.309 -13.235 1.00 91.31 118 PRO A C 1
ATOM 874 O O . PRO A 1 118 ? -9.663 16.494 -13.227 1.00 91.31 118 PRO A O 1
ATOM 877 N N . VAL A 1 119 ? -9.928 14.367 -12.516 1.00 90.75 119 VAL A N 1
ATOM 878 C CA . VAL A 1 119 ? -10.965 14.680 -11.526 1.00 90.75 119 VAL A CA 1
ATOM 879 C C . VAL A 1 119 ? -10.360 15.606 -10.471 1.00 90.75 119 VAL A C 1
ATOM 881 O O . VAL A 1 119 ? -9.297 15.342 -9.904 1.00 90.75 119 VAL A O 1
ATOM 884 N N . ALA A 1 120 ? -11.020 16.739 -10.235 1.00 88.75 120 ALA A N 1
ATOM 885 C CA . ALA A 1 120 ? -10.495 17.778 -9.362 1.00 88.75 120 ALA A CA 1
ATOM 886 C C . ALA A 1 120 ? -10.360 17.285 -7.912 1.00 88.75 120 ALA A C 1
ATOM 888 O O . ALA A 1 120 ? -11.279 16.691 -7.362 1.00 88.75 120 ALA A O 1
ATOM 889 N N . GLY A 1 121 ? -9.227 17.598 -7.278 1.00 86.88 121 GLY A N 1
ATOM 890 C CA . GLY A 1 121 ? -8.966 17.275 -5.870 1.00 86.88 121 GLY A CA 1
ATOM 891 C C . GLY A 1 121 ? -8.254 15.941 -5.637 1.00 86.88 121 GLY A C 1
ATOM 892 O O . GLY A 1 121 ? -7.705 15.744 -4.551 1.00 86.88 121 GLY A O 1
ATOM 893 N N . LEU A 1 122 ? -8.177 15.073 -6.649 1.00 91.62 122 LEU A N 1
ATOM 894 C CA . LEU A 1 122 ? -7.416 13.833 -6.553 1.00 91.62 122 LEU A CA 1
ATOM 895 C C . LEU A 1 122 ? -5.894 14.068 -6.578 1.00 91.62 122 LEU A C 1
ATOM 897 O O . LEU A 1 122 ? -5.413 14.981 -7.260 1.00 91.62 122 LEU A O 1
ATOM 901 N N . PRO A 1 123 ? -5.111 13.227 -5.877 1.00 90.81 123 PRO A N 1
ATOM 902 C CA . PRO A 1 123 ? -3.660 13.210 -6.003 1.00 90.81 123 PRO A CA 1
ATOM 903 C C . PRO A 1 123 ? -3.202 12.909 -7.437 1.00 90.81 123 PRO A C 1
ATOM 905 O O . PRO A 1 123 ? -3.832 12.140 -8.167 1.00 90.81 123 PRO A O 1
ATOM 908 N N . ARG A 1 124 ? -2.053 13.478 -7.829 1.00 89.12 124 ARG A N 1
ATOM 909 C CA . ARG A 1 124 ? -1.503 13.336 -9.189 1.00 89.12 124 ARG A CA 1
ATOM 910 C C . ARG A 1 124 ? -1.225 11.874 -9.560 1.00 89.12 124 ARG A C 1
ATOM 912 O O . ARG A 1 124 ? -1.436 11.511 -10.708 1.00 89.12 124 ARG A O 1
ATOM 919 N N . TYR A 1 125 ? -0.791 11.038 -8.616 1.00 89.69 125 TYR A N 1
ATOM 920 C CA . TYR A 1 125 ? -0.553 9.620 -8.900 1.00 89.69 125 TYR A CA 1
ATOM 921 C C . TYR A 1 125 ? -1.842 8.885 -9.308 1.00 89.69 125 TYR A C 1
ATOM 923 O O . TYR A 1 125 ? -1.785 8.054 -10.204 1.00 89.69 125 TYR A O 1
ATOM 931 N N . LEU A 1 126 ? -3.010 9.263 -8.766 1.00 94.12 126 LEU A N 1
ATOM 932 C CA . LEU A 1 126 ? -4.305 8.707 -9.179 1.00 94.12 126 LEU A CA 1
ATOM 933 C C . LEU A 1 126 ? -4.813 9.327 -10.482 1.00 94.12 126 LEU A C 1
ATOM 935 O O . LEU A 1 126 ? -5.191 8.604 -11.399 1.00 94.12 126 LEU A O 1
ATOM 939 N N . ALA A 1 127 ? -4.852 10.657 -10.579 1.00 93.00 127 ALA A N 1
ATOM 940 C CA . ALA A 1 127 ? -5.564 11.345 -11.663 1.00 93.00 127 ALA A CA 1
ATOM 941 C C . ALA A 1 127 ? -4.686 11.788 -12.840 1.00 93.00 127 ALA A C 1
ATOM 943 O O . ALA A 1 127 ? -5.209 12.125 -13.902 1.00 93.00 127 ALA A O 1
ATOM 944 N N . GLY A 1 128 ? -3.364 11.791 -12.675 1.00 90.81 128 GLY A N 1
ATOM 945 C CA . GLY A 1 128 ? -2.427 12.357 -13.639 1.00 90.81 128 GLY A CA 1
ATOM 946 C C . GLY A 1 128 ? -2.562 13.879 -13.780 1.00 90.81 128 GLY A C 1
ATOM 947 O O . GLY A 1 128 ? -3.163 14.570 -12.957 1.00 90.81 128 GLY A O 1
ATOM 948 N N . ASN A 1 129 ? -1.975 14.412 -14.850 1.00 88.62 129 ASN A N 1
ATOM 949 C CA . ASN A 1 129 ? -2.237 15.755 -15.367 1.00 88.62 129 ASN A CA 1
ATOM 950 C C . ASN A 1 129 ? -3.078 15.689 -16.644 1.00 88.62 129 ASN A C 1
ATOM 952 O O . ASN A 1 129 ? -3.323 14.626 -17.203 1.00 88.62 129 ASN A O 1
ATOM 956 N N . VAL A 1 130 ? -3.448 16.852 -17.180 1.00 86.38 130 VAL A N 1
ATOM 957 C CA . VAL A 1 130 ? -4.019 16.942 -18.530 1.00 86.38 130 VAL A CA 1
ATOM 958 C C . VAL A 1 130 ? -3.071 16.286 -19.543 1.00 86.38 130 VAL A C 1
ATOM 960 O O . VAL A 1 130 ? -1.950 16.755 -19.744 1.00 86.38 130 VAL A O 1
ATOM 963 N N . GLY A 1 131 ? -3.541 15.216 -20.189 1.00 86.56 131 GLY A N 1
ATOM 964 C CA . GLY A 1 131 ? -2.773 14.434 -21.163 1.00 86.56 131 GLY A CA 1
ATOM 965 C C . GLY A 1 131 ? -1.901 13.315 -20.577 1.00 86.56 131 GLY A C 1
ATOM 966 O O . GLY A 1 131 ? -1.251 12.611 -21.345 1.00 86.56 131 GLY A O 1
ATOM 967 N N . GLU A 1 132 ? -1.897 13.121 -19.258 1.00 90.94 132 GLU A N 1
ATOM 968 C CA . GLU A 1 132 ? -1.261 11.987 -18.576 1.00 90.94 132 GLU A CA 1
ATOM 969 C C . GLU A 1 132 ? -2.357 11.130 -17.930 1.00 90.94 132 GLU A C 1
ATOM 971 O O . GLU A 1 132 ? -3.230 11.698 -17.283 1.00 90.94 132 GLU A O 1
ATOM 976 N N . PRO A 1 133 ? -2.355 9.795 -18.070 1.00 92.12 133 PRO A N 1
ATOM 977 C CA . PRO A 1 133 ? -3.498 8.972 -17.667 1.00 92.12 133 PRO A CA 1
ATOM 978 C C . PRO A 1 133 ? -3.649 8.808 -16.148 1.00 92.12 133 PRO A C 1
ATOM 980 O O . PRO A 1 133 ? -4.741 8.478 -15.689 1.00 92.12 133 PRO A O 1
ATOM 983 N N . GLY A 1 134 ? -2.585 9.016 -15.359 1.00 93.69 134 GLY A N 1
ATOM 984 C CA . GLY A 1 134 ? -2.602 8.586 -13.957 1.00 93.69 134 GLY A CA 1
ATOM 985 C C . GLY A 1 134 ? -2.943 7.096 -13.876 1.00 93.69 134 GLY A C 1
ATOM 986 O O . GLY A 1 134 ? -2.540 6.330 -14.750 1.00 93.69 134 GLY A O 1
ATOM 987 N N . LEU A 1 135 ? -3.742 6.708 -12.885 1.00 95.62 135 LEU A N 1
ATOM 988 C CA . LEU A 1 135 ? -4.310 5.364 -12.757 1.00 95.62 135 LEU A CA 1
ATOM 989 C C . LEU A 1 135 ? -5.703 5.210 -13.397 1.00 95.62 135 LEU A C 1
ATOM 991 O O . LEU A 1 135 ? -6.434 4.272 -13.090 1.00 95.62 135 LEU A O 1
ATOM 995 N N . ASN A 1 136 ? -6.109 6.126 -14.280 1.00 95.12 136 ASN A N 1
ATOM 996 C CA . ASN A 1 136 ? -7.445 6.085 -14.868 1.00 95.12 136 ASN A CA 1
ATOM 997 C C . ASN A 1 136 ? -7.653 4.838 -15.742 1.00 95.12 136 ASN A C 1
ATOM 999 O O . ASN A 1 136 ? -6.881 4.591 -16.666 1.00 95.12 136 ASN A O 1
ATOM 1003 N N . ASN A 1 137 ? -8.755 4.120 -15.522 1.00 94.56 137 ASN 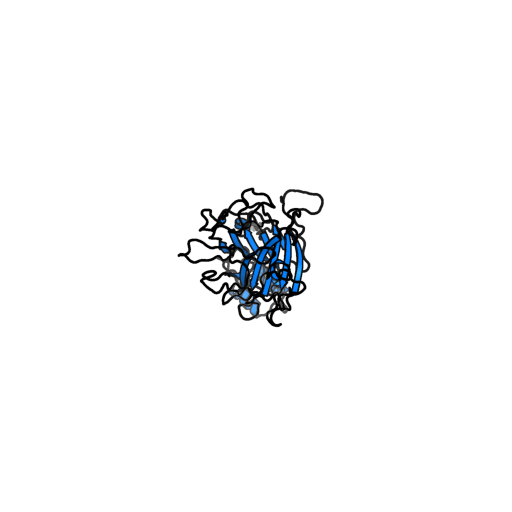A N 1
ATOM 1004 C CA . ASN A 1 137 ? -9.065 2.814 -16.110 1.00 94.56 137 ASN A CA 1
ATOM 1005 C C . ASN A 1 137 ? -8.100 1.685 -15.703 1.00 94.56 137 ASN A C 1
ATOM 1007 O O . ASN A 1 137 ? -7.878 0.764 -16.492 1.00 94.56 137 ASN A O 1
ATOM 1011 N N . LEU A 1 138 ? -7.522 1.748 -14.503 1.00 96.25 138 LEU A N 1
ATOM 1012 C CA . LEU A 1 138 ? -7.018 0.551 -13.833 1.00 96.25 138 LEU A CA 1
ATOM 1013 C C . LEU A 1 138 ? -8.217 -0.303 -13.398 1.00 96.25 138 LEU A C 1
ATOM 1015 O O . LEU A 1 138 ? -9.070 0.190 -12.659 1.00 96.25 138 LEU A O 1
ATOM 1019 N N . ALA A 1 139 ? -8.298 -1.539 -13.884 1.00 96.25 139 ALA A N 1
ATOM 1020 C CA . ALA A 1 139 ? -9.246 -2.536 -13.399 1.00 96.25 139 ALA A CA 1
ATOM 1021 C C . ALA A 1 139 ? -8.540 -3.481 -12.420 1.00 96.25 139 ALA A C 1
ATOM 1023 O O . ALA A 1 139 ? -7.433 -3.949 -12.699 1.00 96.25 139 ALA A O 1
ATOM 1024 N N . PHE A 1 140 ? -9.174 -3.706 -11.275 1.00 96.81 140 PHE A N 1
ATOM 1025 C CA . PHE A 1 140 ? -8.724 -4.621 -10.232 1.00 96.81 140 PHE A CA 1
ATOM 1026 C C . PHE A 1 140 ? -9.243 -6.040 -10.482 1.00 96.81 140 PHE A C 1
ATOM 1028 O O . PHE A 1 140 ? -10.153 -6.238 -11.290 1.00 96.81 140 PHE A O 1
ATOM 1035 N N . ASP A 1 141 ? -8.681 -7.015 -9.772 1.00 96.19 141 ASP A N 1
ATOM 1036 C CA . ASP A 1 141 ? -9.121 -8.408 -9.847 1.00 96.19 141 ASP A CA 1
ATOM 1037 C C . ASP A 1 141 ? -10.589 -8.584 -9.461 1.00 96.19 141 ASP A C 1
ATOM 1039 O O . ASP A 1 141 ? -11.159 -7.817 -8.675 1.00 96.19 141 ASP A O 1
ATOM 1043 N N . ASP A 1 142 ? -11.197 -9.648 -9.983 1.00 92.94 142 ASP A N 1
ATOM 1044 C CA . ASP A 1 142 ? -12.502 -10.096 -9.516 1.00 92.94 142 ASP A CA 1
ATOM 1045 C C . ASP A 1 142 ? -12.436 -10.368 -8.005 1.00 92.94 142 ASP A C 1
ATOM 1047 O O . ASP A 1 142 ? -11.574 -11.099 -7.525 1.00 92.94 142 ASP A O 1
ATOM 1051 N N . GLY A 1 143 ? -13.375 -9.806 -7.243 1.00 92.75 143 GLY A N 1
ATOM 1052 C CA . GLY A 1 143 ? -13.379 -9.946 -5.784 1.00 92.75 143 GLY A CA 1
ATOM 1053 C C . GLY A 1 143 ? -12.759 -8.772 -5.029 1.00 92.75 143 GLY A C 1
ATOM 1054 O O . GLY A 1 143 ? -12.968 -8.703 -3.824 1.00 92.75 143 GLY A O 1
ATOM 1055 N N . PHE A 1 144 ? -12.101 -7.834 -5.721 1.00 96.12 144 PHE A N 1
ATOM 1056 C CA . PHE A 1 144 ? -11.514 -6.643 -5.110 1.00 96.12 144 PHE A CA 1
ATOM 1057 C C . PHE A 1 144 ? -12.082 -5.359 -5.716 1.00 96.12 144 PHE A C 1
ATOM 1059 O O . PHE A 1 144 ? -11.940 -5.074 -6.910 1.00 96.12 144 PHE A O 1
ATOM 1066 N N . ALA A 1 145 ? -12.747 -4.569 -4.883 1.00 95.44 145 ALA A N 1
ATOM 1067 C CA . ALA A 1 145 ? -13.326 -3.291 -5.247 1.00 95.44 145 ALA A CA 1
ATOM 1068 C C . ALA A 1 145 ? -12.986 -2.281 -4.144 1.00 95.44 145 ALA A C 1
ATOM 1070 O O . ALA A 1 145 ? -13.784 -2.090 -3.240 1.00 95.44 145 ALA A O 1
ATOM 1071 N N . PRO A 1 146 ? -11.812 -1.629 -4.186 1.00 96.62 146 PRO A N 1
ATOM 1072 C CA . PRO A 1 146 ? -11.356 -0.810 -3.070 1.00 96.62 146 PRO A CA 1
ATOM 1073 C C . PRO A 1 146 ? -12.258 0.395 -2.802 1.00 96.62 146 PRO A C 1
ATOM 1075 O O . PRO A 1 146 ? -12.674 1.104 -3.725 1.00 96.62 146 PRO A O 1
ATOM 1078 N N . ASP A 1 147 ? -12.482 0.649 -1.518 1.00 95.69 147 ASP A N 1
ATOM 1079 C CA . ASP A 1 147 ? -13.201 1.799 -0.970 1.00 95.69 147 ASP A CA 1
ATOM 1080 C C . ASP A 1 147 ? -12.256 2.957 -0.675 1.00 95.69 147 ASP A C 1
ATOM 1082 O O . ASP A 1 147 ? -12.625 4.128 -0.775 1.00 95.69 147 ASP A O 1
ATOM 1086 N N . PHE A 1 148 ? -11.010 2.642 -0.318 1.00 97.00 148 PHE A N 1
ATOM 1087 C CA . PHE A 1 148 ? -10.029 3.632 0.095 1.00 97.00 148 PHE A CA 1
ATOM 1088 C C . PHE A 1 148 ? -8.682 3.432 -0.587 1.00 97.00 148 PHE A C 1
ATOM 1090 O O . PHE A 1 148 ? -8.297 2.331 -0.985 1.00 97.00 148 PHE A O 1
ATOM 1097 N N . VAL A 1 149 ? -7.927 4.526 -0.668 1.00 97.62 149 VAL A N 1
ATOM 1098 C CA . VAL A 1 149 ? -6.506 4.513 -1.013 1.00 97.62 149 VAL A CA 1
ATOM 1099 C C . VAL A 1 149 ? -5.750 5.377 -0.024 1.00 97.62 149 VAL A C 1
ATOM 1101 O O . VAL A 1 149 ? -6.025 6.575 0.098 1.00 97.62 149 VAL A O 1
ATOM 1104 N N . ILE A 1 150 ? -4.739 4.802 0.620 1.00 97.06 150 ILE A N 1
ATOM 1105 C CA . ILE A 1 150 ? -3.675 5.585 1.240 1.00 97.06 150 ILE A CA 1
ATOM 1106 C C . ILE A 1 150 ? -2.484 5.611 0.290 1.00 97.06 150 ILE A C 1
ATOM 1108 O O . ILE A 1 150 ? -1.990 4.573 -0.137 1.00 97.06 150 ILE A O 1
ATOM 1112 N N . GLY A 1 151 ? -2.034 6.803 -0.089 1.00 95.50 151 GLY A N 1
ATOM 1113 C CA . GLY A 1 151 ? -0.901 6.946 -1.000 1.00 95.50 151 GLY A CA 1
ATOM 1114 C C . GLY A 1 151 ? 0.112 7.952 -0.495 1.00 95.50 151 GLY A C 1
ATOM 1115 O O . GLY A 1 151 ? -0.256 8.973 0.093 1.00 95.50 151 GLY A O 1
ATOM 1116 N N . TRP A 1 152 ? 1.386 7.662 -0.741 1.00 93.00 152 TRP A N 1
ATOM 1117 C CA . TRP A 1 152 ? 2.512 8.507 -0.377 1.00 93.00 152 TRP A CA 1
ATOM 1118 C C . TRP A 1 152 ? 3.401 8.768 -1.589 1.00 93.00 152 TRP A C 1
ATOM 1120 O O . TRP A 1 152 ? 3.750 7.855 -2.330 1.00 93.00 152 TRP A O 1
ATOM 1130 N N . THR A 1 153 ? 3.774 10.028 -1.802 1.00 89.88 153 THR A N 1
ATOM 1131 C CA . THR A 1 153 ? 4.570 10.448 -2.968 1.00 89.88 153 THR A CA 1
ATOM 1132 C C . THR A 1 153 ? 5.912 10.998 -2.524 1.00 89.88 153 THR A C 1
ATOM 1134 O O . THR A 1 153 ? 5.956 11.919 -1.703 1.00 89.88 153 THR A O 1
ATOM 1137 N N . GLY A 1 154 ? 6.993 10.480 -3.110 1.00 78.00 154 GLY A N 1
ATOM 1138 C CA . GLY A 1 154 ? 8.337 11.019 -2.952 1.00 78.00 154 GLY A CA 1
ATOM 1139 C C . GLY A 1 154 ? 8.466 12.377 -3.632 1.00 78.00 154 GLY A C 1
ATOM 1140 O O . GLY A 1 154 ? 8.261 12.509 -4.836 1.00 78.00 154 GLY A O 1
ATOM 1141 N N . GLY A 1 155 ? 8.822 13.407 -2.875 1.00 69.31 155 GLY A N 1
ATOM 1142 C CA . GLY A 1 155 ? 9.265 14.674 -3.441 1.00 69.31 155 GLY A CA 1
ATOM 1143 C C . GLY A 1 155 ? 8.129 15.565 -3.928 1.00 69.31 155 GLY A C 1
ATOM 1144 O O . GLY A 1 155 ? 6.955 15.398 -3.606 1.00 69.31 155 GLY A O 1
ATOM 1145 N N . SER A 1 156 ? 8.474 16.622 -4.666 1.00 53.34 156 SER A N 1
ATOM 1146 C CA . SER A 1 156 ? 7.439 17.485 -5.250 1.00 53.34 156 SER A CA 1
ATOM 1147 C C . SER A 1 156 ? 6.755 16.713 -6.378 1.00 53.34 156 SER A C 1
ATOM 1149 O O . SER A 1 156 ? 7.484 16.149 -7.195 1.00 53.34 156 SER A O 1
ATOM 1151 N N . PRO A 1 157 ? 5.426 16.827 -6.573 1.00 49.84 157 PRO A N 1
ATOM 1152 C CA . PRO A 1 157 ? 4.746 16.341 -7.776 1.00 49.84 157 PRO A CA 1
ATOM 1153 C C . PRO A 1 157 ? 5.336 16.884 -9.087 1.00 49.84 157 PRO A C 1
ATOM 1155 O O . PRO A 1 157 ? 4.854 16.528 -10.145 1.00 49.84 157 PRO A O 1
ATOM 1158 N N . ILE A 1 158 ? 6.335 17.772 -9.046 1.00 49.56 158 ILE A N 1
ATOM 1159 C CA . ILE A 1 158 ? 7.042 18.389 -10.175 1.00 49.56 158 ILE A CA 1
ATOM 1160 C C . ILE A 1 158 ? 8.474 17.803 -10.335 1.00 49.56 158 ILE A C 1
ATOM 1162 O O . ILE A 1 158 ? 9.335 18.434 -10.936 1.00 49.56 158 ILE A O 1
ATOM 1166 N N . GLY A 1 159 ? 8.765 16.614 -9.786 1.00 47.19 159 GLY A N 1
ATOM 1167 C CA . GLY A 1 159 ? 9.992 15.851 -10.085 1.00 47.19 159 GLY A CA 1
ATOM 1168 C C . GLY A 1 159 ? 11.291 16.419 -9.499 1.00 47.19 159 GLY A C 1
ATOM 1169 O O . GLY A 1 159 ? 12.360 16.265 -10.083 1.00 47.19 159 GLY A O 1
ATOM 1170 N N . SER A 1 160 ? 11.216 17.121 -8.365 1.00 49.34 160 SER A N 1
ATOM 1171 C CA . SER A 1 160 ? 12.398 17.693 -7.706 1.00 49.34 160 SER A CA 1
ATOM 1172 C C . SER A 1 160 ? 12.808 16.848 -6.501 1.00 49.34 160 SER A C 1
ATOM 1174 O O . SER A 1 160 ? 12.116 16.898 -5.483 1.00 49.34 160 SER A O 1
ATOM 1176 N N . GLN A 1 161 ? 13.970 16.184 -6.584 1.00 55.16 161 GLN A N 1
ATOM 1177 C CA . GLN A 1 161 ? 14.617 15.419 -5.494 1.00 55.16 161 GLN A CA 1
ATOM 1178 C C . GLN A 1 161 ? 15.094 16.293 -4.311 1.00 55.16 161 GLN A C 1
ATOM 1180 O O . GLN A 1 161 ? 15.739 15.827 -3.380 1.00 55.16 161 GLN A O 1
ATOM 1185 N N . THR A 1 162 ? 14.808 17.597 -4.320 1.00 54.44 162 THR A N 1
ATOM 1186 C CA . THR A 1 162 ? 15.253 18.532 -3.272 1.00 54.44 162 THR A CA 1
ATOM 1187 C C . THR A 1 162 ? 14.433 18.468 -1.983 1.00 54.44 162 THR A C 1
ATOM 1189 O O . THR A 1 162 ? 14.770 19.153 -1.018 1.00 54.44 162 THR A O 1
ATOM 1192 N N . ARG A 1 163 ? 13.327 17.715 -1.956 1.00 62.06 163 ARG A N 1
ATOM 1193 C CA . ARG A 1 163 ? 12.408 17.657 -0.810 1.00 62.06 163 ARG A CA 1
ATOM 1194 C C . ARG A 1 163 ? 12.648 16.398 -0.004 1.00 62.06 163 ARG A C 1
ATOM 1196 O O . ARG A 1 163 ? 12.437 15.321 -0.514 1.00 62.06 163 ARG A O 1
ATOM 1203 N N . THR A 1 164 ? 13.009 16.523 1.262 1.00 73.69 164 THR A N 1
ATOM 1204 C CA . THR A 1 164 ? 13.302 15.379 2.135 1.00 73.69 164 THR A CA 1
ATOM 1205 C C . THR A 1 164 ? 12.047 14.859 2.850 1.00 73.69 164 THR A C 1
ATOM 1207 O O . THR A 1 164 ? 12.022 14.787 4.081 1.00 73.69 164 THR A O 1
ATOM 1210 N N . TYR A 1 165 ? 10.965 14.607 2.106 1.00 77.44 165 TYR A N 1
ATOM 1211 C CA . TYR A 1 165 ? 9.702 14.126 2.673 1.00 77.44 165 TYR A CA 1
ATOM 1212 C C . TYR A 1 165 ? 8.809 13.407 1.657 1.00 77.44 165 TYR A C 1
ATOM 1214 O O . TYR A 1 165 ? 8.915 13.638 0.451 1.00 77.44 165 TYR A O 1
ATOM 1222 N N . TYR A 1 166 ? 7.854 12.646 2.192 1.00 85.94 166 TYR A N 1
ATOM 1223 C CA . TYR A 1 166 ? 6.744 12.029 1.475 1.00 85.94 166 TYR A CA 1
ATOM 1224 C C . TYR A 1 166 ? 5.423 12.708 1.844 1.00 85.94 166 TYR A C 1
ATOM 1226 O O . TYR A 1 166 ? 5.124 12.887 3.025 1.00 85.94 166 TYR A O 1
ATOM 1234 N N . LEU A 1 167 ? 4.635 13.120 0.849 1.00 86.44 167 LEU A N 1
ATOM 1235 C CA . LEU A 1 167 ? 3.274 13.629 1.068 1.00 86.44 167 LEU A CA 1
ATOM 1236 C C . LEU A 1 167 ? 2.308 12.449 1.150 1.00 86.44 167 LEU A C 1
ATOM 1238 O O . LEU A 1 167 ? 2.296 11.659 0.216 1.00 86.44 167 LEU A O 1
ATOM 1242 N N . VAL A 1 168 ? 1.497 12.370 2.208 1.00 90.38 168 VAL A N 1
ATOM 1243 C CA . VAL A 1 168 ? 0.527 11.284 2.415 1.00 90.38 168 VAL A CA 1
ATOM 1244 C C . VAL A 1 168 ? -0.902 11.786 2.240 1.00 90.38 168 VAL A C 1
ATOM 1246 O O . VAL A 1 168 ? -1.296 12.824 2.786 1.00 90.38 168 VAL A O 1
ATOM 1249 N N . ASN A 1 169 ? -1.689 11.011 1.506 1.00 93.06 169 ASN A N 1
ATOM 1250 C CA . ASN A 1 169 ? -3.071 11.284 1.148 1.00 93.06 169 ASN A CA 1
ATOM 1251 C C . ASN A 1 169 ? -3.967 10.100 1.523 1.00 93.06 169 ASN A C 1
ATOM 1253 O O . ASN A 1 169 ? -3.571 8.955 1.334 1.00 93.06 169 ASN A O 1
ATOM 1257 N N . TRP A 1 170 ? -5.175 10.403 1.996 1.00 95.50 170 TRP A N 1
ATOM 1258 C CA . TRP A 1 170 ? -6.288 9.468 2.140 1.00 95.50 170 TRP A CA 1
ATOM 1259 C C . TRP A 1 170 ? -7.339 9.804 1.095 1.00 95.50 170 TRP A C 1
ATOM 1261 O O . TRP A 1 170 ? -7.831 10.933 1.084 1.00 95.50 170 TRP A O 1
ATOM 1271 N N . THR A 1 171 ? -7.672 8.857 0.228 1.00 96.19 171 THR A N 1
ATOM 1272 C CA . THR A 1 171 ? -8.713 9.020 -0.788 1.00 96.19 171 THR A CA 1
ATOM 1273 C C . THR A 1 171 ? -9.837 8.030 -0.526 1.00 96.19 171 THR A C 1
ATOM 1275 O O . THR A 1 171 ? -9.572 6.837 -0.451 1.00 96.19 171 THR A O 1
ATOM 1278 N N . GLU A 1 172 ? -11.069 8.518 -0.417 1.00 94.50 172 GLU A N 1
ATOM 1279 C CA . GLU A 1 172 ? -12.275 7.687 -0.475 1.00 94.50 172 GLU A CA 1
ATOM 1280 C C . GLU A 1 172 ? -12.693 7.573 -1.941 1.00 94.50 172 GLU A C 1
ATOM 1282 O O . GLU A 1 172 ? -12.872 8.590 -2.629 1.00 94.50 172 GLU A O 1
ATOM 1287 N N . LEU A 1 173 ? -12.800 6.340 -2.425 1.00 93.19 173 LEU A N 1
ATOM 1288 C CA . LEU A 1 173 ? -13.155 6.029 -3.796 1.00 93.19 173 LEU A CA 1
ATOM 1289 C C . LEU A 1 173 ? -14.675 6.007 -3.953 1.00 93.19 173 LEU A C 1
ATOM 1291 O O . LEU A 1 173 ? -15.395 5.427 -3.151 1.00 93.19 173 LEU A O 1
ATOM 1295 N N . ASP A 1 174 ? -15.172 6.659 -5.001 1.00 86.31 174 ASP A N 1
ATOM 1296 C CA . ASP A 1 174 ? -16.595 6.696 -5.315 1.00 86.31 174 ASP A CA 1
ATOM 1297 C C . ASP A 1 174 ? -16.964 5.562 -6.284 1.00 86.31 174 ASP A C 1
ATOM 1299 O O . ASP A 1 174 ? -16.486 5.560 -7.423 1.00 86.31 174 ASP A O 1
ATOM 1303 N N . PRO A 1 175 ? -17.858 4.644 -5.893 1.00 73.94 175 PRO A N 1
ATOM 1304 C CA . PRO A 1 175 ? -18.319 3.557 -6.749 1.00 73.94 175 PRO A CA 1
ATOM 1305 C C . PRO A 1 175 ? -19.637 3.864 -7.484 1.00 73.94 175 PRO A C 1
ATOM 1307 O O . PRO A 1 175 ? -19.992 3.195 -8.455 1.00 73.94 175 PRO A O 1
ATOM 1310 N N . VAL A 1 176 ? -20.382 4.894 -7.066 1.00 64.38 176 VAL A N 1
ATOM 1311 C CA . VAL A 1 176 ? -21.805 5.088 -7.397 1.00 64.38 176 VAL A CA 1
ATOM 1312 C C . VAL A 1 176 ? -22.042 6.255 -8.368 1.00 64.38 176 VAL A C 1
ATOM 1314 O O . VAL A 1 176 ? -22.977 6.202 -9.170 1.00 64.38 176 VAL A O 1
ATOM 1317 N N . SER A 1 177 ? -21.196 7.295 -8.396 1.00 61.41 177 SER A N 1
ATOM 1318 C CA . SER A 1 177 ? -21.412 8.499 -9.237 1.00 61.41 177 SER A CA 1
ATOM 1319 C C . SER A 1 177 ? -20.966 8.378 -10.701 1.00 61.41 177 SER A C 1
ATOM 1321 O O . SER A 1 177 ? -20.686 9.372 -11.372 1.00 61.41 177 SER A O 1
ATOM 1323 N N . GLY A 1 178 ? -20.856 7.157 -11.223 1.00 60.09 178 GLY A N 1
ATOM 1324 C CA . GLY A 1 178 ? -20.078 6.925 -12.439 1.00 60.09 178 GLY A CA 1
ATOM 1325 C C . GLY A 1 178 ? -18.573 7.032 -12.184 1.00 60.09 178 GLY A C 1
ATOM 1326 O O . GLY A 1 178 ? -17.810 7.090 -13.147 1.00 60.09 178 GLY A O 1
ATOM 1327 N N . GLY A 1 179 ? -18.169 6.994 -10.913 1.00 69.44 179 GLY A N 1
ATOM 1328 C CA . GLY A 1 179 ? -16.798 6.839 -10.469 1.00 69.44 179 GLY A CA 1
ATOM 1329 C C . GLY A 1 179 ? -15.986 8.121 -10.403 1.00 69.44 179 GLY A C 1
ATOM 1330 O O . GLY A 1 179 ? -14.782 8.016 -10.474 1.00 69.44 179 GLY A O 1
ATOM 1331 N N . THR A 1 180 ? -16.577 9.317 -10.330 1.00 77.88 180 THR A N 1
ATOM 1332 C CA . THR A 1 180 ? -15.807 10.584 -10.351 1.00 77.88 180 THR A CA 1
ATOM 1333 C C . THR A 1 180 ? -15.964 11.440 -9.094 1.00 77.88 180 THR A C 1
ATOM 1335 O O . THR A 1 180 ? -15.350 12.498 -9.004 1.00 77.88 180 THR A O 1
ATOM 1338 N N . GLY A 1 181 ? -16.791 11.032 -8.132 1.00 85.19 181 GLY A N 1
ATOM 1339 C CA . GLY A 1 181 ? -17.061 11.781 -6.897 1.00 85.19 181 GLY A CA 1
ATOM 1340 C C . GLY A 1 181 ? -16.133 11.446 -5.728 1.00 85.19 181 GLY A C 1
ATOM 1341 O O . GLY A 1 181 ? -16.523 11.640 -4.581 1.00 85.19 181 GLY A O 1
ATOM 1342 N N . HIS A 1 182 ? -14.922 10.961 -6.014 1.00 91.00 182 HIS A N 1
ATOM 1343 C CA . HIS A 1 182 ? -13.896 10.662 -5.011 1.00 91.00 182 HIS A CA 1
ATOM 1344 C C . HIS A 1 182 ? -13.633 11.853 -4.084 1.00 91.00 182 HIS A C 1
ATOM 1346 O O . HIS A 1 182 ? -13.637 13.009 -4.526 1.00 91.00 182 HIS A O 1
ATOM 1352 N N . THR A 1 183 ? -13.310 11.581 -2.822 1.00 92.50 183 THR A N 1
ATOM 1353 C CA . THR A 1 183 ? -12.867 12.610 -1.871 1.00 92.50 183 THR A CA 1
ATOM 1354 C C . THR A 1 183 ? -11.426 12.351 -1.456 1.00 92.50 183 THR A C 1
ATOM 1356 O O . THR A 1 183 ? -10.991 11.210 -1.380 1.00 92.50 183 THR A O 1
ATOM 1359 N N . ASN A 1 184 ? -10.643 13.407 -1.226 1.00 93.50 184 ASN A N 1
ATOM 1360 C CA . ASN A 1 184 ? -9.242 13.277 -0.831 1.00 93.50 184 ASN A CA 1
ATOM 1361 C C . ASN A 1 184 ? -8.912 14.229 0.316 1.00 93.50 184 ASN A C 1
ATOM 1363 O O . ASN A 1 184 ? -9.215 15.424 0.268 1.00 93.50 184 ASN A O 1
ATOM 1367 N N . THR A 1 185 ? -8.222 13.690 1.312 1.00 92.44 185 THR A N 1
ATOM 1368 C CA . THR A 1 185 ? -7.713 14.400 2.477 1.00 92.44 185 THR A CA 1
ATOM 1369 C C . THR A 1 185 ? -6.195 14.283 2.504 1.00 92.44 185 THR A C 1
ATOM 1371 O O . THR A 1 185 ? -5.634 13.190 2.501 1.00 92.44 185 THR A O 1
ATOM 1374 N N . ILE A 1 186 ? -5.502 15.422 2.557 1.00 89.88 186 ILE A N 1
ATOM 1375 C CA . ILE A 1 186 ? -4.065 15.431 2.848 1.00 89.88 186 ILE A CA 1
ATOM 1376 C C . ILE A 1 186 ? -3.904 15.092 4.326 1.00 89.88 186 ILE A C 1
ATOM 1378 O O . ILE A 1 186 ? -4.313 15.872 5.186 1.00 89.88 186 ILE A O 1
ATOM 1382 N N . LEU A 1 187 ? -3.298 13.944 4.606 1.00 86.56 187 LEU A N 1
ATOM 1383 C CA . LEU A 1 187 ? -3.076 13.494 5.971 1.00 86.56 187 LEU A CA 1
ATOM 1384 C C . LEU A 1 187 ? -1.860 14.193 6.595 1.00 86.56 187 LEU A C 1
ATOM 1386 O O . LEU A 1 187 ? -1.894 14.561 7.765 1.00 86.56 187 LEU A O 1
ATOM 1390 N N . GLY A 1 188 ? -0.800 14.432 5.815 1.00 83.75 188 GLY A N 1
ATOM 1391 C CA . GLY A 1 188 ? 0.403 15.096 6.316 1.00 83.75 188 GLY A CA 1
ATOM 1392 C C . GLY A 1 188 ? 1.664 14.778 5.520 1.00 83.75 188 GLY A C 1
ATOM 1393 O O . GLY A 1 188 ? 1.600 14.349 4.370 1.00 83.75 188 GLY A O 1
ATOM 1394 N N . LEU A 1 189 ? 2.820 15.019 6.144 1.00 82.06 189 LEU A N 1
ATOM 1395 C CA . LEU A 1 189 ? 4.144 14.766 5.573 1.00 82.06 189 LEU A CA 1
ATOM 1396 C C . LEU A 1 189 ? 4.912 13.763 6.446 1.00 82.06 189 LEU A C 1
ATOM 1398 O O . LEU A 1 189 ? 5.036 13.985 7.652 1.00 82.06 189 LEU A O 1
ATOM 1402 N N . MET A 1 190 ? 5.480 12.721 5.839 1.00 79.69 190 MET A N 1
ATOM 1403 C CA . MET A 1 190 ? 6.464 11.838 6.478 1.00 79.69 190 MET A CA 1
ATOM 1404 C C . MET A 1 190 ? 7.873 12.345 6.158 1.00 79.69 190 MET A C 1
ATOM 1406 O O . MET A 1 190 ? 8.204 12.565 4.994 1.00 79.69 190 MET A O 1
ATOM 1410 N N . THR A 1 191 ? 8.701 12.564 7.178 1.00 68.81 191 THR A N 1
ATOM 1411 C CA . THR A 1 191 ? 10.111 12.960 7.032 1.00 68.81 191 THR A CA 1
ATOM 1412 C C . THR A 1 191 ? 11.015 11.814 7.469 1.00 68.81 191 THR A C 1
ATOM 1414 O O . THR A 1 191 ? 10.698 11.110 8.420 1.00 68.81 191 THR A O 1
ATOM 1417 N N . ALA A 1 192 ? 12.134 11.639 6.771 1.00 56.31 192 ALA A N 1
ATOM 1418 C CA . ALA A 1 192 ? 13.025 10.492 6.923 1.00 56.31 192 ALA A CA 1
ATOM 1419 C C . ALA A 1 192 ? 14.168 10.763 7.937 1.00 56.31 192 ALA A C 1
ATOM 1421 O O . ALA A 1 192 ? 14.716 11.872 7.926 1.00 56.31 192 ALA A O 1
ATOM 1422 N N . GLY A 1 193 ? 14.558 9.800 8.796 1.00 48.41 193 GLY A N 1
ATOM 1423 C CA . GLY A 1 193 ? 15.681 9.962 9.752 1.00 48.41 193 GLY A CA 1
ATOM 1424 C C . GLY A 1 193 ? 15.663 9.117 11.053 1.00 48.41 193 GLY A C 1
ATOM 1425 O O . GLY A 1 193 ? 14.776 8.317 11.282 1.00 48.41 193 GLY A O 1
ATOM 1426 N N . ASN A 1 194 ? 16.670 9.299 11.924 1.00 42.09 194 ASN A N 1
ATOM 1427 C CA . ASN A 1 194 ? 17.010 8.457 13.097 1.00 42.09 194 ASN A CA 1
ATOM 1428 C C . ASN A 1 194 ? 16.112 8.671 14.357 1.00 42.09 194 ASN A C 1
ATOM 1430 O O . ASN A 1 194 ? 16.003 9.815 14.810 1.00 42.09 194 ASN A O 1
ATOM 1434 N N . PRO A 1 195 ? 15.608 7.605 15.024 1.00 40.56 195 PRO A N 1
ATOM 1435 C CA . PRO A 1 195 ? 14.726 7.667 16.209 1.00 40.56 195 PRO A CA 1
ATOM 1436 C C . PRO A 1 195 ? 15.363 8.253 17.487 1.00 40.56 195 PRO A C 1
ATOM 1438 O O . PRO A 1 195 ? 14.661 8.611 18.431 1.00 40.56 195 PRO A O 1
ATOM 1441 N N . THR A 1 196 ? 16.692 8.391 17.545 1.00 34.91 196 THR A N 1
ATOM 1442 C CA . THR A 1 196 ? 17.431 8.950 18.701 1.00 34.91 196 THR A CA 1
ATOM 1443 C C . THR A 1 196 ? 17.833 10.418 18.538 1.00 34.91 196 THR A C 1
ATOM 1445 O O . THR A 1 196 ? 18.400 11.018 19.458 1.00 34.91 196 THR A O 1
ATOM 1448 N N . ALA A 1 197 ? 17.549 11.036 17.390 1.00 35.28 197 ALA A N 1
ATOM 1449 C CA . ALA A 1 197 ? 17.878 12.433 17.163 1.00 35.28 197 ALA A CA 1
ATOM 1450 C C . ALA A 1 197 ? 16.859 13.342 17.865 1.00 35.28 197 ALA A C 1
ATOM 1452 O O . ALA A 1 197 ? 15.800 13.660 17.328 1.00 35.28 197 ALA A O 1
ATOM 1453 N N . SER A 1 198 ? 17.217 13.852 19.047 1.00 30.62 198 SER A N 1
ATOM 1454 C CA . SER A 1 198 ? 16.621 15.071 19.601 1.00 30.62 198 SER A CA 1
ATOM 1455 C C . SER A 1 198 ? 17.007 16.269 18.716 1.00 30.62 198 SER A C 1
ATOM 1457 O O . SER A 1 198 ? 17.880 17.069 19.059 1.00 30.62 198 SER A O 1
ATOM 1459 N N . GLY A 1 199 ? 16.425 16.345 17.521 1.00 31.06 199 GLY A N 1
ATOM 1460 C CA . GLY A 1 199 ? 16.534 17.486 16.624 1.00 31.06 199 GLY A CA 1
ATOM 1461 C C . GLY A 1 199 ? 15.598 18.613 17.069 1.00 31.06 199 GLY A C 1
ATOM 1462 O O . GLY A 1 199 ? 14.551 18.344 17.664 1.00 31.06 199 GLY A O 1
ATOM 1463 N N . PRO A 1 200 ? 15.946 19.887 16.816 1.00 29.34 200 PRO A N 1
ATOM 1464 C CA . PRO A 1 200 ? 15.045 20.998 17.095 1.00 29.34 200 PRO A CA 1
ATOM 1465 C C . PRO A 1 200 ? 13.765 20.798 16.274 1.00 29.34 200 PRO A C 1
ATOM 1467 O O . PRO A 1 200 ? 13.862 20.634 15.067 1.00 29.34 200 PRO A O 1
ATOM 1470 N N . ALA A 1 201 ? 12.609 20.759 16.946 1.00 31.78 201 ALA A N 1
ATOM 1471 C CA . ALA A 1 201 ? 11.250 20.653 16.397 1.00 31.78 201 ALA A CA 1
ATOM 1472 C C . ALA A 1 201 ? 11.139 20.286 14.894 1.00 31.78 201 ALA A C 1
ATOM 1474 O O . ALA A 1 201 ? 11.255 21.167 14.043 1.00 31.78 201 ALA A O 1
ATOM 1475 N N . GLY A 1 202 ? 10.801 19.023 14.583 1.00 37.31 202 GLY A N 1
ATOM 1476 C CA . GLY A 1 202 ? 10.147 18.691 13.304 1.00 37.31 202 GLY A CA 1
ATOM 1477 C C . GLY A 1 202 ? 10.742 17.603 12.399 1.00 37.31 202 GLY A C 1
ATOM 1478 O O . GLY A 1 202 ? 10.345 17.552 11.239 1.00 37.31 202 GLY A O 1
ATOM 1479 N N . THR A 1 203 ? 11.637 16.724 12.852 1.00 37.41 203 THR A N 1
ATOM 1480 C CA . THR A 1 203 ? 12.249 15.709 11.957 1.00 37.41 203 THR A CA 1
ATOM 1481 C C . THR A 1 203 ? 12.450 14.342 12.615 1.00 37.41 203 THR A C 1
ATOM 1483 O O . THR A 1 203 ? 13.560 13.828 12.668 1.00 37.41 203 THR A O 1
ATOM 1486 N N . LEU A 1 204 ? 11.358 13.825 13.180 1.00 40.38 204 LEU A N 1
ATOM 1487 C CA . LEU A 1 204 ? 10.826 12.455 13.109 1.00 40.38 204 LEU A CA 1
ATOM 1488 C C . LEU A 1 204 ? 9.490 12.500 13.865 1.00 40.38 204 LEU A C 1
ATOM 1490 O O . LEU A 1 204 ? 9.415 13.125 14.922 1.00 40.38 204 LEU A O 1
ATOM 1494 N N . GLY A 1 205 ? 8.410 11.952 13.307 1.00 40.09 205 GLY A N 1
ATOM 1495 C CA . GLY A 1 205 ? 7.091 12.019 13.950 1.00 40.09 205 GLY A CA 1
ATOM 1496 C C . GLY A 1 205 ? 6.219 13.238 13.629 1.00 40.09 205 GLY A C 1
ATOM 1497 O O . GLY A 1 205 ? 5.264 13.504 14.354 1.00 40.09 205 GLY A O 1
ATOM 1498 N N . ALA A 1 206 ? 6.463 13.952 12.522 1.00 44.19 206 ALA A N 1
ATOM 1499 C CA . ALA A 1 206 ? 5.509 14.969 12.053 1.00 44.19 206 ALA A CA 1
ATOM 1500 C C . ALA A 1 206 ? 4.145 14.363 11.657 1.00 44.19 206 ALA A C 1
ATOM 1502 O O . ALA A 1 206 ? 3.130 15.049 11.748 1.00 44.19 206 ALA A O 1
ATOM 1503 N N . PHE A 1 207 ? 4.117 13.077 11.289 1.00 54.97 207 PHE A N 1
ATOM 1504 C CA . PHE A 1 207 ? 2.885 12.318 11.075 1.00 54.97 207 PHE A CA 1
ATOM 1505 C C . PHE A 1 207 ? 2.500 11.432 12.280 1.00 54.97 207 PHE A C 1
ATOM 1507 O O . PHE A 1 207 ? 1.349 11.042 12.414 1.00 54.97 207 PHE A O 1
ATOM 1514 N N . LEU A 1 208 ? 3.404 11.192 13.241 1.00 51.06 208 LEU A N 1
ATOM 1515 C CA . LEU A 1 208 ? 3.055 10.514 14.505 1.00 51.06 208 LEU A CA 1
ATOM 1516 C C . LEU A 1 208 ? 2.140 11.364 15.417 1.00 51.06 208 LEU A C 1
ATOM 1518 O O . LEU A 1 208 ? 1.735 10.909 16.485 1.00 51.06 208 LEU A O 1
ATOM 1522 N N . GLY A 1 209 ? 1.780 12.585 15.000 1.00 52.19 209 GLY A N 1
ATOM 1523 C CA . GLY A 1 209 ? 0.659 13.340 15.560 1.00 52.19 209 GLY A CA 1
ATOM 1524 C C . GLY A 1 209 ? -0.669 12.945 14.907 1.00 52.19 209 GLY A C 1
ATOM 1525 O O . GLY A 1 209 ? -0.713 12.648 13.720 1.00 52.19 209 GLY A O 1
ATOM 1526 N N . SER A 1 210 ? -1.773 12.969 15.660 1.00 54.38 210 SER A N 1
ATOM 1527 C CA . SER A 1 210 ? -3.096 12.647 15.111 1.00 54.38 210 SER A CA 1
ATOM 1528 C C . SER A 1 210 ? -3.427 13.557 13.925 1.00 54.38 210 SER A C 1
ATOM 1530 O O . SER A 1 210 ? -3.581 14.773 14.090 1.00 54.38 210 SER A O 1
ATOM 1532 N N . THR A 1 211 ? -3.569 12.967 12.743 1.00 73.31 211 THR A N 1
ATOM 1533 C CA . THR A 1 211 ? -4.164 13.639 11.586 1.00 73.31 211 THR A CA 1
ATOM 1534 C C . THR A 1 211 ? -5.639 13.932 11.871 1.00 73.31 211 THR A C 1
ATOM 1536 O O . THR A 1 211 ? -6.206 13.439 12.851 1.00 73.31 211 THR A O 1
ATOM 1539 N N . SER A 1 212 ? -6.306 14.711 11.018 1.00 79.31 212 SER A N 1
ATOM 1540 C CA . SER A 1 212 ? -7.753 14.949 11.155 1.00 79.31 212 SER A CA 1
ATOM 1541 C C . SER A 1 212 ? -8.589 13.664 11.118 1.00 79.31 212 SER A C 1
ATOM 1543 O O . SER A 1 212 ? -9.722 13.678 11.586 1.00 79.31 212 SER A O 1
ATOM 1545 N N . LEU A 1 213 ? -8.030 12.580 10.571 1.00 87.38 213 LEU A N 1
ATOM 1546 C CA . LEU A 1 213 ? -8.650 11.260 10.475 1.00 87.38 213 LEU A CA 1
ATOM 1547 C C . LEU A 1 213 ? -8.036 10.246 11.456 1.00 87.38 213 LEU A C 1
ATOM 1549 O O . LEU A 1 213 ? -8.358 9.070 11.398 1.00 87.38 213 LEU A O 1
ATOM 1553 N N . GLY A 1 214 ? -7.131 10.670 12.345 1.00 87.06 214 GLY A N 1
ATOM 1554 C CA . GLY A 1 214 ? -6.508 9.804 13.353 1.00 87.06 214 GLY A CA 1
ATOM 1555 C C . GLY A 1 214 ? -5.467 8.808 12.827 1.00 87.06 214 GLY A C 1
ATOM 1556 O O . GLY A 1 214 ? -4.856 8.119 13.643 1.00 87.06 214 GLY A O 1
ATOM 1557 N N . VAL A 1 215 ? -5.229 8.764 11.511 1.00 88.75 215 VAL A N 1
ATOM 1558 C CA . VAL A 1 215 ? -4.190 7.942 10.867 1.00 88.75 215 VAL A CA 1
ATOM 1559 C C . VAL A 1 215 ? -2.805 8.381 11.335 1.00 88.75 215 VAL A C 1
ATOM 1561 O O . VAL A 1 215 ? -2.556 9.585 11.439 1.00 88.75 215 VAL A O 1
ATOM 1564 N N . ARG A 1 216 ? -1.916 7.415 11.587 1.00 88.56 216 ARG A N 1
ATOM 1565 C CA . ARG A 1 216 ? -0.485 7.607 11.879 1.00 88.56 216 ARG A CA 1
ATOM 1566 C C . ARG A 1 216 ? 0.353 6.876 10.836 1.00 88.56 216 ARG A C 1
ATOM 1568 O O . ARG A 1 216 ? -0.133 5.957 10.190 1.00 88.56 216 ARG A O 1
ATOM 1575 N N . ALA A 1 217 ? 1.589 7.311 10.663 1.00 87.38 217 ALA A N 1
ATOM 1576 C CA . ALA A 1 217 ? 2.499 6.801 9.661 1.00 87.38 217 ALA A CA 1
ATOM 1577 C C . ALA A 1 217 ? 3.929 7.213 9.996 1.00 87.38 217 ALA A C 1
ATOM 1579 O O . ALA A 1 217 ? 4.163 8.296 10.553 1.00 87.38 217 ALA A O 1
ATOM 1580 N N . ALA A 1 218 ? 4.871 6.362 9.624 1.00 85.81 218 ALA A N 1
ATOM 1581 C CA . ALA A 1 218 ? 6.296 6.610 9.725 1.00 85.81 218 ALA A CA 1
ATOM 1582 C C . ALA A 1 218 ? 7.025 5.948 8.556 1.00 85.81 218 ALA A C 1
ATOM 1584 O O . ALA A 1 218 ? 6.465 5.105 7.855 1.00 85.81 218 ALA A O 1
ATOM 1585 N N . ALA A 1 219 ? 8.261 6.384 8.324 1.00 86.75 219 ALA A N 1
ATOM 1586 C CA . ALA A 1 219 ? 9.083 5.819 7.275 1.00 86.75 219 ALA A CA 1
ATOM 1587 C C . ALA A 1 219 ? 10.568 5.877 7.630 1.00 86.75 219 ALA A C 1
ATOM 1589 O O . ALA A 1 219 ? 11.076 6.923 8.049 1.00 86.75 219 ALA A O 1
ATOM 1590 N N . ASP A 1 220 ? 11.256 4.781 7.341 1.00 87.81 220 ASP A N 1
ATOM 1591 C CA . ASP A 1 220 ? 12.696 4.718 7.176 1.00 87.81 220 ASP A CA 1
ATOM 1592 C C . ASP A 1 220 ? 12.961 4.164 5.774 1.00 87.81 220 ASP A C 1
ATOM 1594 O O . ASP A 1 220 ? 12.915 2.969 5.520 1.00 87.81 220 ASP A O 1
ATOM 1598 N N . ASN A 1 221 ? 13.224 5.064 4.838 1.00 89.25 221 ASN A N 1
ATOM 1599 C CA . ASN A 1 221 ? 13.405 4.751 3.429 1.00 89.25 221 ASN A CA 1
ATOM 1600 C C . ASN A 1 221 ? 14.874 4.447 3.088 1.00 89.25 221 ASN A C 1
ATOM 1602 O O . ASN A 1 221 ? 15.297 4.680 1.965 1.00 89.25 221 ASN A O 1
ATOM 1606 N N . SER A 1 222 ? 15.678 4.026 4.070 1.00 88.69 222 SER A N 1
ATOM 1607 C CA . SER A 1 222 ? 17.095 3.667 3.892 1.00 88.69 222 SER A CA 1
ATOM 1608 C C . SER A 1 222 ? 17.319 2.163 3.708 1.00 88.69 222 SER A C 1
ATOM 1610 O O . SER A 1 222 ? 18.355 1.637 4.117 1.00 88.69 222 SER A O 1
ATOM 1612 N N . ASN A 1 223 ? 16.315 1.456 3.195 1.00 90.88 223 ASN A N 1
ATOM 1613 C CA . ASN A 1 223 ? 16.406 0.033 2.909 1.00 90.88 223 ASN A CA 1
ATOM 1614 C C . ASN A 1 223 ? 17.308 -0.201 1.685 1.00 90.88 223 ASN A C 1
ATOM 1616 O O . ASN A 1 223 ? 17.071 0.406 0.650 1.00 90.88 223 ASN A O 1
ATOM 1620 N N . ASP A 1 224 ? 18.322 -1.055 1.835 1.00 93.69 224 ASP A N 1
ATOM 1621 C CA . ASP A 1 224 ? 19.280 -1.466 0.793 1.00 93.69 224 ASP A CA 1
ATOM 1622 C C . ASP A 1 224 ? 19.407 -2.998 0.675 1.00 93.69 224 ASP A C 1
ATOM 1624 O O . ASP A 1 224 ? 20.427 -3.542 0.240 1.00 93.69 224 ASP A O 1
ATOM 1628 N N . PHE A 1 225 ? 18.371 -3.704 1.130 1.00 95.38 225 PHE A N 1
ATOM 1629 C CA . PHE A 1 225 ? 18.237 -5.160 1.132 1.00 95.38 225 PHE A CA 1
ATOM 1630 C C . PHE A 1 225 ? 16.872 -5.539 0.569 1.00 95.38 225 PHE A C 1
ATOM 1632 O O . PHE A 1 225 ? 15.978 -4.715 0.551 1.00 95.38 225 PHE A O 1
ATOM 1639 N N . GLY A 1 226 ? 16.664 -6.806 0.224 1.00 96.56 226 GLY A N 1
ATOM 1640 C CA . GLY A 1 226 ? 15.437 -7.228 -0.443 1.00 96.56 226 GLY A CA 1
ATOM 1641 C C . GLY A 1 226 ? 15.667 -7.443 -1.930 1.00 96.56 226 GLY A C 1
ATOM 1642 O O . GLY A 1 226 ? 16.769 -7.835 -2.330 1.00 96.56 226 GLY A O 1
ATOM 1643 N N . VAL A 1 227 ? 14.621 -7.286 -2.732 1.00 96.62 227 VAL A N 1
ATOM 1644 C CA . VAL A 1 227 ? 14.645 -7.604 -4.159 1.00 96.62 227 VAL A CA 1
ATOM 1645 C C . VAL A 1 227 ? 15.503 -6.613 -4.928 1.00 96.62 227 VAL A C 1
ATOM 1647 O O . VAL A 1 227 ? 15.302 -5.418 -4.887 1.00 96.62 227 VAL A O 1
ATOM 1650 N N . GLU A 1 228 ? 16.449 -7.104 -5.714 1.00 95.75 228 GLU A N 1
ATOM 1651 C CA . GLU A 1 228 ? 17.336 -6.214 -6.455 1.00 95.75 228 GLU A CA 1
ATOM 1652 C C . GLU A 1 228 ? 16.697 -5.636 -7.735 1.00 95.75 228 GLU A C 1
ATOM 1654 O O . GLU A 1 228 ? 15.772 -6.200 -8.327 1.00 95.75 228 GLU A O 1
ATOM 1659 N N . GLY A 1 229 ? 17.240 -4.526 -8.239 1.00 95.56 229 GLY A N 1
ATOM 1660 C CA . GLY A 1 229 ? 16.810 -3.920 -9.502 1.00 95.56 229 GLY A CA 1
ATOM 1661 C C . GLY A 1 229 ? 17.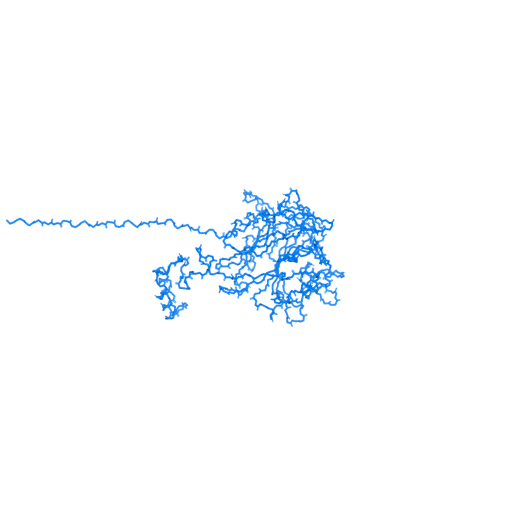398 -4.590 -10.750 1.00 95.56 229 GLY A C 1
ATOM 1662 O O . GLY A 1 229 ? 18.590 -4.900 -10.810 1.00 95.56 229 GLY A O 1
ATOM 1663 N N . ALA A 1 230 ? 16.592 -4.743 -11.809 1.00 94.94 230 ALA A N 1
ATOM 1664 C CA . ALA A 1 230 ? 17.064 -5.283 -13.089 1.00 94.94 230 ALA A CA 1
ATOM 1665 C C . ALA A 1 230 ? 16.256 -4.818 -14.310 1.00 94.94 230 ALA A C 1
ATOM 1667 O O . ALA A 1 230 ? 15.091 -4.432 -14.223 1.00 94.94 230 ALA A O 1
ATOM 1668 N N . PHE A 1 231 ? 16.877 -4.903 -15.494 1.00 89.88 231 PHE A N 1
ATOM 1669 C CA . PHE A 1 231 ? 16.213 -4.631 -16.770 1.00 89.88 231 PHE A CA 1
ATOM 1670 C C . PHE A 1 231 ? 16.649 -5.625 -17.869 1.00 89.88 231 PHE A C 1
ATOM 1672 O O . PHE A 1 231 ? 17.804 -5.577 -18.304 1.00 89.88 231 PHE A O 1
ATOM 1679 N N . PRO A 1 232 ? 15.748 -6.494 -18.376 1.00 91.06 232 PRO A N 1
ATOM 1680 C CA . PRO A 1 232 ? 14.374 -6.702 -17.908 1.00 91.06 232 PRO A CA 1
ATOM 1681 C C . PRO A 1 232 ? 14.343 -7.315 -16.494 1.00 91.06 232 PRO A C 1
ATOM 1683 O O . PRO A 1 232 ? 15.284 -8.029 -16.147 1.00 91.06 232 PRO A O 1
ATOM 1686 N N . PRO A 1 233 ? 13.281 -7.086 -15.702 1.00 94.38 233 PRO A N 1
ATOM 1687 C CA . PRO A 1 233 ? 13.191 -7.670 -14.372 1.00 94.38 233 PRO A CA 1
ATOM 1688 C C . PRO A 1 233 ? 12.933 -9.178 -14.443 1.00 94.38 233 PRO A C 1
ATOM 1690 O O . PRO A 1 233 ? 11.963 -9.626 -15.069 1.00 94.38 233 PRO A O 1
ATOM 1693 N N . GLY A 1 234 ? 13.832 -9.951 -13.840 1.00 96.75 234 GLY A N 1
ATOM 1694 C CA . GLY A 1 234 ? 13.719 -11.391 -13.637 1.00 96.75 234 GLY A CA 1
ATOM 1695 C C . GLY A 1 234 ? 13.201 -11.736 -12.243 1.00 96.75 234 GLY A C 1
ATOM 1696 O O . GLY A 1 234 ? 12.737 -10.873 -11.499 1.00 96.75 234 GLY A O 1
ATOM 1697 N N . GLU A 1 235 ? 13.258 -13.019 -11.899 1.00 95.94 235 GLU A N 1
ATOM 1698 C CA . GLU A 1 235 ? 13.034 -13.484 -10.526 1.00 95.94 235 GLU A CA 1
ATOM 1699 C C . GLU A 1 235 ? 14.145 -12.947 -9.613 1.00 95.94 235 GLU A C 1
ATOM 1701 O O . GLU A 1 235 ? 15.318 -12.979 -9.995 1.00 95.94 235 GLU A O 1
ATOM 1706 N N . ALA A 1 236 ? 13.767 -12.417 -8.448 1.00 95.06 236 ALA A N 1
ATOM 1707 C CA . ALA A 1 236 ? 14.708 -11.874 -7.478 1.00 95.06 236 ALA A CA 1
ATOM 1708 C C . ALA A 1 236 ? 15.631 -12.981 -6.954 1.00 95.06 236 ALA A C 1
ATOM 1710 O O . ALA A 1 236 ? 15.191 -14.086 -6.627 1.00 95.06 236 ALA A O 1
ATOM 1711 N N . ALA A 1 237 ? 16.929 -12.695 -6.915 1.00 94.06 237 ALA A N 1
ATOM 1712 C CA . ALA A 1 237 ? 17.934 -13.588 -6.358 1.00 94.06 237 ALA A CA 1
ATOM 1713 C C . ALA A 1 237 ? 18.068 -13.410 -4.841 1.00 94.06 237 ALA A C 1
ATOM 1715 O O . ALA A 1 237 ? 18.437 -14.361 -4.144 1.00 94.06 237 ALA A O 1
ATOM 1716 N N . ASN A 1 238 ? 17.798 -12.203 -4.348 1.00 95.12 238 ASN A N 1
ATOM 1717 C CA . ASN A 1 238 ? 17.784 -11.886 -2.931 1.00 95.12 238 ASN A CA 1
ATOM 1718 C C . ASN A 1 238 ? 16.437 -12.238 -2.281 1.00 95.12 238 ASN A C 1
ATOM 1720 O O . ASN A 1 238 ? 15.411 -12.366 -2.946 1.00 95.12 238 ASN A O 1
ATOM 1724 N N . ASP A 1 239 ? 16.456 -12.397 -0.958 1.00 95.69 239 ASP A N 1
ATOM 1725 C CA . ASP A 1 239 ? 15.262 -12.696 -0.168 1.00 95.69 239 ASP A CA 1
ATOM 1726 C C . ASP A 1 239 ? 14.574 -11.386 0.269 1.00 95.69 239 ASP A C 1
ATOM 1728 O O . ASP A 1 239 ? 15.198 -10.615 1.009 1.00 95.69 239 ASP A O 1
ATOM 1732 N N . PRO A 1 240 ? 13.308 -11.128 -0.120 1.00 96.88 240 PRO A N 1
ATOM 1733 C CA . PRO A 1 240 ? 12.564 -9.936 0.304 1.00 96.88 240 PRO A CA 1
ATOM 1734 C C . PRO A 1 240 ? 12.462 -9.808 1.832 1.00 96.88 240 PRO A C 1
ATOM 1736 O O . PRO A 1 240 ? 12.386 -8.701 2.353 1.00 96.88 240 PRO A O 1
ATOM 1739 N N . ALA A 1 241 ? 12.529 -10.910 2.589 1.00 96.19 241 ALA A N 1
ATOM 1740 C CA . ALA A 1 241 ? 12.500 -10.868 4.054 1.00 96.19 241 ALA A CA 1
ATOM 1741 C C . ALA A 1 241 ? 13.755 -10.238 4.687 1.00 96.19 241 ALA A C 1
ATOM 1743 O O . ALA A 1 241 ? 13.796 -10.008 5.897 1.00 96.19 241 ALA A O 1
ATOM 1744 N N . THR A 1 242 ? 14.800 -9.975 3.894 1.00 97.00 242 THR A N 1
ATOM 1745 C CA . THR A 1 242 ? 15.990 -9.250 4.364 1.00 97.00 242 THR A CA 1
ATOM 1746 C C . THR A 1 242 ? 15.771 -7.740 4.440 1.00 97.00 242 THR A C 1
ATOM 1748 O O . THR A 1 242 ? 16.483 -7.072 5.193 1.00 97.00 242 THR A O 1
ATOM 1751 N N . ALA A 1 243 ? 14.764 -7.215 3.737 1.00 97.12 243 ALA A N 1
ATOM 1752 C CA . ALA A 1 243 ? 14.333 -5.833 3.850 1.00 97.12 243 ALA A CA 1
ATOM 1753 C C . ALA A 1 243 ? 13.603 -5.619 5.182 1.00 97.12 243 ALA A C 1
ATOM 1755 O O . ALA A 1 243 ? 12.583 -6.246 5.470 1.00 97.12 243 ALA A O 1
ATOM 1756 N N . THR A 1 244 ? 14.133 -4.730 6.019 1.00 95.62 244 THR A N 1
ATOM 1757 C CA . THR A 1 244 ? 13.614 -4.499 7.385 1.00 95.62 244 THR A CA 1
ATOM 1758 C C . THR A 1 244 ? 13.155 -3.071 7.622 1.00 95.62 244 THR A C 1
ATOM 1760 O O . THR A 1 244 ? 12.710 -2.749 8.722 1.00 95.62 244 THR A O 1
ATOM 1763 N N . ARG A 1 245 ? 13.277 -2.205 6.618 1.00 93.44 245 ARG A N 1
ATOM 1764 C CA . ARG A 1 245 ? 12.904 -0.794 6.692 1.00 93.44 245 ARG A CA 1
ATOM 1765 C C . ARG A 1 245 ? 11.961 -0.455 5.547 1.00 93.44 245 ARG A C 1
ATOM 1767 O O . ARG A 1 245 ? 11.958 -1.155 4.537 1.00 93.44 245 ARG A O 1
ATOM 1774 N N . GLY A 1 246 ? 11.164 0.588 5.724 1.00 94.56 246 GLY A N 1
ATOM 1775 C CA . GLY A 1 246 ? 10.248 1.069 4.698 1.00 94.56 246 GLY A CA 1
ATOM 1776 C C . GLY A 1 246 ? 9.186 1.993 5.275 1.00 94.56 246 GLY A C 1
ATOM 1777 O O . GLY A 1 246 ? 9.517 2.995 5.908 1.00 94.56 246 GLY A O 1
ATOM 1778 N N . PHE A 1 247 ? 7.914 1.677 5.039 1.00 94.00 247 PHE A N 1
ATOM 1779 C CA . PHE A 1 247 ? 6.762 2.515 5.370 1.00 94.00 247 PHE A CA 1
ATOM 1780 C C . PHE A 1 247 ? 5.777 1.773 6.265 1.00 94.00 247 PHE A C 1
ATOM 1782 O O . PHE A 1 247 ? 5.405 0.637 5.983 1.00 94.00 247 PHE A O 1
ATOM 1789 N N . GLU A 1 248 ? 5.294 2.447 7.301 1.00 93.88 248 GLU A N 1
ATOM 1790 C CA . GLU A 1 248 ? 4.317 1.890 8.232 1.00 93.88 248 GLU A CA 1
ATOM 1791 C C . GLU A 1 248 ? 3.152 2.846 8.429 1.00 93.88 248 GLU A C 1
ATOM 1793 O O . GLU A 1 248 ? 3.333 4.066 8.464 1.00 93.88 248 GLU A O 1
ATOM 1798 N N . PHE A 1 249 ? 1.956 2.289 8.600 1.00 94.56 249 PHE A N 1
ATOM 1799 C CA . PHE A 1 249 ? 0.715 3.027 8.793 1.00 94.56 249 PHE A CA 1
ATOM 1800 C C . PHE A 1 249 ? -0.094 2.412 9.934 1.00 94.56 249 PHE A C 1
ATOM 1802 O O . PHE A 1 249 ? -0.187 1.196 10.041 1.00 94.56 249 PHE A O 1
ATOM 1809 N N . ALA A 1 250 ? -0.725 3.255 10.750 1.00 93.00 250 ALA A N 1
ATOM 1810 C CA . ALA A 1 250 ? -1.769 2.856 11.688 1.00 93.00 250 ALA A CA 1
ATOM 1811 C C . ALA A 1 250 ? -3.060 3.590 11.320 1.00 93.00 250 ALA A C 1
ATOM 1813 O O . ALA A 1 250 ? -3.141 4.820 11.427 1.00 93.00 250 ALA A O 1
ATOM 1814 N N . ILE A 1 251 ? -4.063 2.843 10.875 1.00 95.50 251 ILE A N 1
ATOM 1815 C CA . ILE A 1 251 ? -5.335 3.355 10.363 1.00 95.50 251 ILE A CA 1
ATOM 1816 C C . ILE A 1 251 ? -6.424 3.013 11.381 1.00 95.50 251 ILE A C 1
ATOM 1818 O O . ILE A 1 251 ? -6.573 1.838 11.708 1.00 95.50 251 ILE A O 1
ATOM 1822 N N . PRO A 1 252 ? -7.177 3.988 11.925 1.00 94.38 252 PRO A N 1
ATOM 1823 C CA . PRO A 1 252 ? -8.221 3.672 12.890 1.00 94.38 252 PRO A CA 1
ATOM 1824 C C . PRO A 1 252 ? -9.246 2.693 12.309 1.00 94.38 252 PRO A C 1
ATOM 1826 O O . PRO A 1 252 ? -9.808 2.962 11.249 1.00 94.38 252 PRO A O 1
ATOM 1829 N N . LEU A 1 253 ? -9.566 1.616 13.028 1.00 93.50 253 LEU A N 1
ATOM 1830 C CA . LEU A 1 253 ? -10.610 0.667 12.609 1.00 93.50 253 LEU A CA 1
ATOM 1831 C C . LEU A 1 253 ? -11.968 1.372 12.452 1.00 93.50 253 LEU A C 1
ATOM 1833 O O . LEU A 1 253 ? -12.705 1.140 11.500 1.00 93.50 253 LEU A O 1
ATOM 1837 N N . SER A 1 254 ? -12.238 2.355 13.318 1.00 91.62 254 SER A N 1
ATOM 1838 C CA . SER A 1 254 ? -13.415 3.232 13.218 1.00 91.62 254 SER A CA 1
ATOM 1839 C C . SER A 1 254 ? -13.461 4.114 11.964 1.00 91.62 254 SER A C 1
ATOM 1841 O O . SER A 1 254 ? -14.555 4.489 11.549 1.00 91.62 254 SER A O 1
ATOM 1843 N N . LEU A 1 255 ? -12.312 4.455 11.366 1.00 93.56 255 LEU A N 1
ATOM 1844 C CA . LEU A 1 255 ? -12.264 5.180 10.091 1.00 93.56 255 LEU A CA 1
ATOM 1845 C C . LEU A 1 255 ? -12.658 4.258 8.934 1.00 93.56 255 LEU A C 1
ATOM 1847 O O . LEU A 1 255 ? -13.355 4.691 8.025 1.00 93.56 255 LEU A O 1
ATOM 1851 N N . LEU A 1 256 ? -12.221 3.000 9.002 1.00 95.38 256 LEU A N 1
ATOM 1852 C CA . LEU A 1 256 ? -12.559 1.951 8.042 1.00 95.38 256 LEU A CA 1
ATOM 1853 C C . LEU A 1 256 ? -13.994 1.432 8.216 1.00 95.38 256 LEU A C 1
ATOM 1855 O O . LEU A 1 256 ? -14.548 0.852 7.294 1.00 95.38 256 LEU A O 1
ATOM 1859 N N . GLY A 1 257 ? -14.604 1.641 9.387 1.00 93.31 257 GLY A N 1
ATOM 1860 C CA . GLY A 1 257 ? -15.928 1.105 9.701 1.00 93.31 257 GLY A CA 1
ATOM 1861 C C . GLY A 1 257 ? -15.931 -0.401 9.973 1.00 93.31 257 GLY A C 1
ATOM 1862 O O . GLY A 1 257 ? -16.989 -1.014 9.875 1.00 93.31 257 GLY A O 1
ATOM 1863 N N . VAL A 1 258 ? -14.776 -0.971 10.330 1.00 91.75 258 VAL A N 1
ATOM 1864 C CA . VAL A 1 258 ? -14.581 -2.411 10.561 1.00 91.75 258 VAL A CA 1
ATOM 1865 C C . VAL A 1 258 ? -14.330 -2.717 12.037 1.00 91.75 258 VAL A C 1
ATOM 1867 O O . VAL A 1 258 ? -13.902 -1.853 12.810 1.00 91.75 258 VAL A O 1
ATOM 1870 N N . GLY A 1 259 ? -14.575 -3.961 12.429 1.00 88.62 259 GLY A N 1
ATOM 1871 C CA . GLY A 1 259 ? -14.286 -4.513 13.745 1.00 88.62 259 GLY A CA 1
ATOM 1872 C C . GLY A 1 259 ? -13.875 -5.983 13.678 1.00 88.62 259 GLY A C 1
ATOM 1873 O O . GLY A 1 259 ? -13.620 -6.537 12.615 1.00 88.62 259 GLY A O 1
ATOM 1874 N N . VAL A 1 260 ? -13.783 -6.621 14.845 1.00 85.00 260 VAL A N 1
ATOM 1875 C CA . VAL A 1 260 ? -13.320 -8.011 14.971 1.00 85.00 260 VAL A CA 1
ATOM 1876 C C . VAL A 1 260 ? -14.164 -8.970 14.130 1.00 85.00 260 VAL A C 1
ATOM 1878 O O . VAL A 1 260 ? -15.381 -9.059 14.305 1.00 85.00 260 VAL A O 1
ATOM 1881 N N . GLY A 1 261 ? -13.490 -9.757 13.297 1.00 83.12 261 GLY A N 1
ATOM 1882 C CA . GLY A 1 261 ? -14.077 -10.733 12.387 1.00 83.12 261 GLY A CA 1
ATOM 1883 C C . GLY A 1 261 ? -14.366 -10.193 10.988 1.00 83.12 261 GLY A C 1
ATOM 1884 O O . GLY A 1 261 ? -14.635 -11.005 10.105 1.00 83.12 261 GLY A O 1
ATOM 1885 N N . ASP A 1 262 ? -14.286 -8.878 10.775 1.00 91.88 262 ASP A N 1
ATOM 1886 C CA . ASP A 1 262 ? -14.397 -8.290 9.442 1.00 91.88 262 ASP A CA 1
ATOM 1887 C C . ASP A 1 262 ? -13.106 -8.528 8.644 1.00 91.88 262 ASP A C 1
ATOM 1889 O O . ASP A 1 262 ? -12.005 -8.603 9.201 1.00 91.88 262 ASP A O 1
ATOM 1893 N N . GLU A 1 263 ? -13.244 -8.654 7.327 1.00 94.88 263 GLU A N 1
ATOM 1894 C CA . GLU A 1 263 ? -12.119 -8.788 6.405 1.00 94.88 263 GLU A CA 1
ATOM 1895 C C . GLU A 1 263 ? -11.763 -7.428 5.803 1.00 94.88 263 GLU A C 1
ATOM 1897 O O . GLU A 1 263 ? -12.633 -6.669 5.384 1.00 94.88 263 GLU A O 1
ATOM 1902 N N . VAL A 1 264 ? -10.466 -7.139 5.737 1.00 97.62 264 VAL A N 1
ATOM 1903 C CA . VAL A 1 264 ? -9.902 -5.987 5.037 1.00 97.62 264 VAL A CA 1
ATOM 1904 C C . VAL A 1 264 ? -8.988 -6.514 3.943 1.00 97.62 264 VAL A C 1
ATOM 1906 O O . VAL A 1 264 ? -7.932 -7.083 4.225 1.00 97.62 264 VAL A O 1
ATOM 1909 N N . CYS A 1 265 ? -9.390 -6.343 2.691 1.00 98.19 265 CYS A N 1
ATOM 1910 C CA . CYS A 1 265 ? -8.617 -6.762 1.532 1.00 98.19 265 CYS A CA 1
ATOM 1911 C C . CYS A 1 265 ? -7.705 -5.629 1.058 1.00 98.19 265 CYS A C 1
ATOM 1913 O O . CYS A 1 265 ? -8.081 -4.456 1.038 1.00 98.19 265 CYS A O 1
ATOM 1915 N N . LEU A 1 266 ? -6.462 -5.981 0.737 1.00 98.62 266 LEU A N 1
ATOM 1916 C CA . LEU A 1 266 ? -5.358 -5.043 0.589 1.00 98.62 266 LEU A CA 1
ATOM 1917 C C . LEU A 1 266 ? -4.540 -5.353 -0.663 1.00 98.62 266 LEU A C 1
ATOM 1919 O O . LEU A 1 266 ? -4.232 -6.508 -0.956 1.00 98.62 266 LEU A O 1
ATOM 1923 N N . MET A 1 267 ? -4.125 -4.293 -1.350 1.00 98.50 267 MET A N 1
ATOM 1924 C CA . MET A 1 267 ? -3.198 -4.341 -2.480 1.00 98.50 267 MET A CA 1
ATOM 1925 C C . MET A 1 267 ? -2.252 -3.147 -2.399 1.00 98.50 267 MET A C 1
ATOM 1927 O O . MET A 1 267 ? -2.712 -2.013 -2.280 1.00 98.50 267 MET A O 1
ATOM 1931 N N . ALA A 1 268 ? -0.948 -3.373 -2.543 1.00 98.62 268 ALA A N 1
ATOM 1932 C CA . ALA A 1 268 ? 0.037 -2.307 -2.678 1.00 98.62 268 ALA A CA 1
ATOM 1933 C C . ALA A 1 268 ? 0.593 -2.206 -4.107 1.00 98.62 268 ALA A C 1
ATOM 1935 O O . ALA A 1 268 ? 0.792 -3.214 -4.786 1.00 98.62 268 ALA A O 1
ATOM 1936 N N . LEU A 1 269 ? 0.861 -0.978 -4.560 1.00 98.00 269 LEU A N 1
ATOM 1937 C CA . LEU A 1 269 ? 1.376 -0.666 -5.897 1.00 98.00 269 LEU A CA 1
ATOM 1938 C C . LEU A 1 269 ? 2.354 0.511 -5.849 1.00 98.00 269 LEU A C 1
ATOM 1940 O O . LEU A 1 269 ? 2.108 1.503 -5.161 1.00 98.00 269 LEU A O 1
ATOM 1944 N N . VAL A 1 270 ? 3.403 0.453 -6.673 1.00 97.88 270 VAL A N 1
ATOM 1945 C CA . VAL A 1 270 ? 4.248 1.613 -7.002 1.00 97.88 270 VAL A CA 1
ATOM 1946 C C . VAL A 1 270 ? 3.959 2.119 -8.414 1.00 97.88 270 VAL A C 1
ATOM 1948 O O . VAL A 1 270 ? 3.940 1.356 -9.383 1.00 97.88 270 VAL A O 1
ATOM 1951 N N . SER A 1 271 ? 3.810 3.435 -8.562 1.00 96.19 271 SER A N 1
ATOM 1952 C CA . SER A 1 271 ? 3.722 4.085 -9.871 1.00 96.19 271 SER A CA 1
ATOM 1953 C C . SER A 1 271 ? 4.557 5.353 -9.952 1.00 96.19 271 SER A C 1
ATOM 1955 O O . SER A 1 271 ? 4.883 6.000 -8.958 1.00 96.19 271 SER A O 1
ATOM 1957 N N . SER A 1 272 ? 4.850 5.765 -11.178 1.00 92.56 272 SER A N 1
ATOM 1958 C CA . SER A 1 272 ? 5.372 7.094 -11.466 1.00 92.56 272 SER A CA 1
ATOM 1959 C C . SER A 1 272 ? 4.286 8.172 -11.255 1.00 92.56 272 SER A C 1
ATOM 1961 O O . SER A 1 272 ? 3.087 7.863 -11.231 1.00 92.56 272 SER A O 1
ATOM 1963 N N . PRO A 1 273 ? 4.650 9.467 -11.195 1.00 84.25 273 PRO A N 1
ATOM 1964 C CA . PRO A 1 273 ? 3.679 10.548 -10.992 1.00 84.25 273 PRO A CA 1
ATOM 1965 C C . PRO A 1 273 ? 2.736 10.788 -12.183 1.00 84.25 273 PRO A C 1
ATOM 1967 O O . PRO A 1 273 ? 1.820 11.599 -12.076 1.00 84.25 273 PRO A O 1
ATOM 1970 N N . ASN A 1 274 ? 2.959 10.146 -13.332 1.00 87.56 274 ASN A N 1
ATOM 1971 C CA . ASN A 1 274 ? 2.057 10.192 -14.488 1.00 87.56 274 ASN A CA 1
ATOM 1972 C C . ASN A 1 274 ? 1.277 8.884 -14.701 1.00 87.56 274 ASN A C 1
ATOM 1974 O O . ASN A 1 274 ? 0.560 8.775 -15.696 1.00 87.56 274 ASN A O 1
ATOM 1978 N N . GLY A 1 275 ? 1.395 7.926 -13.773 1.00 92.00 275 GLY A N 1
ATOM 1979 C CA . GLY A 1 275 ? 0.641 6.675 -13.796 1.00 92.00 275 GLY A CA 1
ATOM 1980 C C . GLY A 1 275 ? 1.299 5.532 -14.564 1.00 92.00 275 GLY A C 1
ATOM 1981 O O . GLY A 1 275 ? 0.626 4.570 -14.906 1.00 92.00 275 GLY A O 1
ATOM 1982 N N . PHE A 1 276 ? 2.598 5.612 -14.866 1.00 95.75 276 PHE A N 1
ATOM 1983 C CA . PHE A 1 276 ? 3.330 4.439 -15.339 1.00 95.75 276 PHE A CA 1
ATOM 1984 C C . PHE A 1 276 ? 3.487 3.492 -14.153 1.00 95.75 276 PHE A C 1
ATOM 1986 O O . PHE A 1 276 ? 4.161 3.823 -13.178 1.00 95.75 276 PHE A O 1
ATOM 1993 N N . MET A 1 277 ? 2.831 2.345 -14.214 1.00 97.69 277 MET A N 1
ATOM 1994 C CA . MET A 1 277 ? 2.802 1.376 -13.132 1.00 97.69 277 MET A CA 1
ATOM 1995 C C . MET A 1 277 ? 4.029 0.471 -13.197 1.00 97.69 277 MET A C 1
ATOM 1997 O O . MET A 1 277 ? 4.390 -0.051 -14.261 1.00 97.69 277 MET A O 1
ATOM 2001 N N . SER A 1 278 ? 4.673 0.314 -12.046 1.00 97.44 278 SER A N 1
ATOM 2002 C CA . SER A 1 278 ? 5.789 -0.604 -11.862 1.00 97.44 278 SER A CA 1
ATOM 2003 C C . SER A 1 278 ? 5.308 -2.057 -11.885 1.00 97.44 278 SER A C 1
ATOM 2005 O O . SER A 1 278 ? 4.115 -2.336 -11.798 1.00 97.44 278 SER A O 1
ATOM 2007 N N . ASN A 1 279 ? 6.246 -2.994 -11.983 1.00 96.94 279 ASN A N 1
ATOM 2008 C CA . ASN A 1 279 ? 6.002 -4.398 -11.654 1.00 96.94 279 ASN A CA 1
ATOM 2009 C C . ASN A 1 279 ? 5.961 -4.648 -10.132 1.00 96.94 279 ASN A C 1
ATOM 2011 O O . ASN A 1 279 ? 5.771 -5.779 -9.694 1.00 96.94 279 ASN A O 1
ATOM 2015 N N . GLN A 1 280 ? 6.167 -3.598 -9.334 1.00 96.25 280 GLN A N 1
ATOM 2016 C CA . GLN A 1 280 ? 6.137 -3.619 -7.877 1.00 96.25 280 GLN A CA 1
ATOM 2017 C C . GLN A 1 280 ? 4.693 -3.545 -7.372 1.00 96.25 280 GLN A C 1
ATOM 2019 O O . GLN A 1 280 ? 4.151 -2.470 -7.099 1.00 96.25 280 GLN A O 1
ATOM 2024 N N . LEU A 1 281 ? 4.097 -4.733 -7.311 1.00 95.81 281 LEU A N 1
ATOM 2025 C CA . LEU A 1 281 ? 2.787 -5.054 -6.758 1.00 95.81 281 LEU A CA 1
ATOM 2026 C C . LEU A 1 281 ? 2.954 -5.999 -5.565 1.00 95.81 281 LEU A C 1
ATOM 2028 O O . LEU A 1 281 ? 3.820 -6.878 -5.613 1.00 95.81 281 LEU A O 1
ATOM 2032 N N . LEU A 1 282 ? 2.117 -5.855 -4.537 1.00 98.38 282 LEU A N 1
ATOM 2033 C CA . LEU A 1 282 ? 1.981 -6.822 -3.446 1.00 98.38 282 LEU A CA 1
ATOM 2034 C C . LEU A 1 282 ? 0.491 -7.039 -3.115 1.00 98.38 282 LEU A C 1
ATOM 2036 O O . LEU A 1 282 ? -0.149 -6.085 -2.670 1.00 98.38 282 LEU A O 1
ATOM 2040 N N . PRO A 1 283 ? -0.052 -8.263 -3.264 1.00 98.19 283 PRO A N 1
ATOM 2041 C C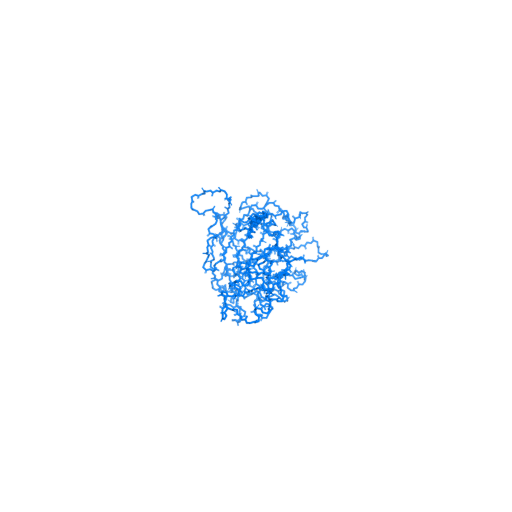A . PRO A 1 283 ? 0.572 -9.453 -3.850 1.00 98.19 283 PRO A CA 1
ATOM 2042 C C . PRO A 1 283 ? 1.072 -9.269 -5.288 1.00 98.19 283 PRO A C 1
ATOM 2044 O O . PRO A 1 283 ? 0.545 -8.479 -6.065 1.00 98.19 283 PRO A O 1
ATOM 2047 N N . THR A 1 284 ? 2.141 -9.990 -5.621 1.00 95.50 284 THR A N 1
ATOM 2048 C CA . THR A 1 284 ? 2.798 -9.918 -6.931 1.00 95.50 284 THR A CA 1
ATOM 2049 C C . THR A 1 284 ? 2.324 -11.031 -7.867 1.00 95.50 284 THR A C 1
ATOM 2051 O O . THR A 1 284 ? 1.610 -11.943 -7.450 1.00 95.50 284 THR A O 1
ATOM 2054 N N . ASP A 1 285 ? 2.762 -11.005 -9.128 1.00 95.00 285 ASP A N 1
ATOM 2055 C CA . ASP A 1 285 ? 2.492 -12.090 -10.074 1.00 95.00 285 ASP A CA 1
ATOM 2056 C C . ASP A 1 285 ? 3.012 -13.433 -9.541 1.00 95.00 285 ASP A C 1
ATOM 2058 O O . ASP A 1 285 ? 4.212 -13.623 -9.297 1.00 95.00 285 ASP A O 1
ATOM 2062 N N . SER A 1 286 ? 2.087 -14.380 -9.410 1.00 92.88 286 SER A N 1
ATOM 2063 C CA . SER A 1 286 ? 2.335 -15.683 -8.798 1.00 92.88 286 SER A CA 1
ATOM 2064 C C . SER A 1 286 ? 2.570 -16.802 -9.820 1.00 92.88 286 SER A C 1
ATOM 2066 O O . SER A 1 286 ? 2.643 -17.973 -9.446 1.00 92.88 286 SER A O 1
ATOM 2068 N N . ASN A 1 287 ? 2.720 -16.488 -11.116 1.00 94.62 287 ASN A N 1
ATOM 2069 C CA . ASN A 1 287 ? 2.810 -17.505 -12.163 1.00 94.62 287 ASN A CA 1
ATOM 2070 C C . ASN A 1 287 ? 4.126 -18.293 -12.058 1.00 94.62 287 ASN A C 1
ATOM 2072 O O . ASN A 1 287 ? 5.189 -17.760 -12.400 1.00 94.62 287 ASN A O 1
ATOM 2076 N N . PRO A 1 288 ? 4.110 -19.587 -11.693 1.00 91.56 288 PRO A N 1
ATOM 2077 C CA . PRO A 1 288 ? 5.342 -20.345 -11.487 1.00 91.56 288 PRO A CA 1
ATOM 2078 C C . PRO A 1 288 ? 6.118 -20.599 -12.789 1.00 91.56 288 PRO A C 1
ATOM 2080 O O . PRO A 1 288 ? 7.294 -20.947 -12.743 1.00 91.56 288 PRO A O 1
ATOM 2083 N N . ALA A 1 289 ? 5.479 -20.443 -13.954 1.00 93.81 289 ALA A N 1
ATOM 2084 C CA . ALA A 1 289 ? 6.106 -20.629 -15.261 1.00 93.81 289 ALA A CA 1
ATOM 2085 C C . ALA A 1 289 ? 6.703 -19.337 -15.842 1.00 93.81 289 ALA A C 1
ATOM 2087 O O . ALA A 1 289 ? 7.448 -19.395 -16.824 1.00 93.81 289 ALA A O 1
ATOM 2088 N N . ARG A 1 290 ? 6.366 -18.173 -15.275 1.00 94.00 290 ARG A N 1
ATOM 2089 C CA . ARG A 1 290 ? 6.937 -16.890 -15.686 1.00 94.00 290 ARG A CA 1
ATOM 2090 C C . ARG A 1 290 ? 8.385 -16.814 -15.175 1.00 94.00 290 ARG A C 1
ATOM 2092 O O . ARG A 1 290 ? 8.705 -17.360 -14.124 1.00 94.00 290 ARG A O 1
ATOM 2099 N N . THR A 1 291 ? 9.270 -16.180 -15.943 1.00 93.94 291 THR A N 1
ATOM 2100 C CA . THR A 1 291 ? 10.689 -15.961 -15.575 1.00 93.94 291 THR A CA 1
ATOM 2101 C C . THR A 1 291 ? 11.073 -14.483 -15.561 1.00 93.94 291 THR A C 1
ATOM 2103 O O . THR A 1 291 ? 12.195 -14.137 -15.209 1.00 93.94 291 THR A O 1
ATOM 2106 N N . THR A 1 292 ? 10.161 -13.617 -15.999 1.00 95.00 292 THR A N 1
ATOM 2107 C CA . THR A 1 292 ? 10.316 -12.162 -16.032 1.00 95.00 292 THR A CA 1
ATOM 2108 C C . THR A 1 292 ? 8.959 -11.515 -15.831 1.00 95.00 292 THR A C 1
ATOM 2110 O O . THR A 1 292 ? 7.996 -11.945 -16.472 1.00 95.00 292 THR A O 1
ATOM 2113 N N . PHE A 1 293 ? 8.897 -10.435 -15.064 1.00 96.38 293 PHE A N 1
ATOM 2114 C CA . PHE A 1 293 ? 7.687 -9.639 -14.896 1.00 96.38 293 PHE A CA 1
ATOM 2115 C C . PHE A 1 293 ? 8.033 -8.169 -15.109 1.00 96.38 293 PHE A C 1
ATOM 2117 O O . PHE A 1 293 ? 8.710 -7.548 -14.298 1.00 96.38 293 PHE A O 1
ATOM 2124 N N . SER A 1 294 ? 7.659 -7.640 -16.274 1.00 96.69 294 SER A N 1
ATOM 2125 C CA . SER A 1 294 ? 7.980 -6.261 -16.657 1.00 96.69 294 SER A CA 1
ATOM 2126 C C . SER A 1 294 ? 7.018 -5.268 -16.019 1.00 96.69 294 SER A C 1
ATOM 2128 O O . SER A 1 294 ? 5.910 -5.634 -15.639 1.00 96.69 294 SER A O 1
ATOM 2130 N N . ASN A 1 295 ? 7.425 -3.997 -15.965 1.00 97.56 295 ASN A N 1
ATOM 2131 C CA . ASN A 1 295 ? 6.530 -2.905 -15.586 1.00 97.56 295 ASN A CA 1
ATOM 2132 C C . ASN A 1 295 ? 5.241 -2.955 -16.415 1.00 97.56 295 ASN A C 1
ATOM 2134 O O . ASN A 1 295 ? 5.293 -3.150 -17.633 1.00 97.56 295 ASN A O 1
ATOM 2138 N N . LEU A 1 296 ? 4.106 -2.741 -15.755 1.00 97.25 296 LEU A N 1
ATOM 2139 C CA . LEU A 1 296 ? 2.781 -2.866 -16.362 1.00 97.25 296 LEU A CA 1
ATOM 2140 C C . LEU A 1 296 ? 2.486 -1.749 -17.368 1.00 97.25 296 LEU A C 1
ATOM 2142 O O . LEU A 1 296 ? 1.663 -1.911 -18.267 1.00 97.25 296 LEU A O 1
ATOM 2146 N N . GLY A 1 297 ? 3.196 -0.627 -17.253 1.00 96.44 297 GLY A N 1
ATOM 2147 C CA . GLY A 1 297 ? 3.062 0.499 -18.162 1.00 96.44 297 GLY A CA 1
ATOM 2148 C C . GLY A 1 297 ? 1.946 1.456 -17.761 1.00 96.44 297 GLY A C 1
ATOM 2149 O O . GLY A 1 297 ? 1.573 1.545 -16.596 1.00 96.44 297 GLY A O 1
ATOM 2150 N N . PHE A 1 298 ? 1.457 2.236 -18.722 1.00 96.38 298 PHE A N 1
ATOM 2151 C CA . PHE A 1 298 ? 0.362 3.176 -18.482 1.00 96.38 298 PHE A CA 1
ATOM 2152 C C . PHE A 1 298 ? -0.999 2.486 -18.621 1.00 96.38 298 PHE A C 1
ATOM 2154 O O . PHE A 1 298 ? -1.167 1.701 -19.558 1.00 96.38 298 PHE A O 1
ATOM 2161 N N . PRO A 1 299 ? -1.991 2.848 -17.790 1.00 95.12 299 PRO A N 1
ATOM 2162 C CA . PRO A 1 299 ? -3.379 2.466 -17.998 1.00 95.12 299 PRO A CA 1
ATOM 2163 C C . PRO A 1 299 ? -3.921 2.830 -19.393 1.00 95.12 299 PRO A C 1
ATOM 2165 O O . PRO A 1 299 ? -3.460 3.803 -20.007 1.00 95.12 299 PRO A O 1
ATOM 2168 N N . PRO A 1 300 ? -4.927 2.090 -19.902 1.00 95.62 300 PRO A N 1
ATOM 2169 C CA . PRO A 1 300 ? -5.699 1.063 -19.197 1.00 95.62 300 PRO A CA 1
ATOM 2170 C C . PRO A 1 300 ? -4.901 -0.224 -18.956 1.00 95.62 300 PRO A C 1
ATOM 2172 O O . PRO A 1 300 ? -4.237 -0.729 -19.860 1.00 95.62 300 PRO A O 1
ATOM 2175 N N . VAL A 1 301 ? -4.995 -0.746 -17.735 1.00 97.12 301 VAL A N 1
ATOM 2176 C CA . VAL A 1 301 ? -4.432 -2.037 -17.326 1.00 97.12 301 VAL A CA 1
ATOM 2177 C C . VAL A 1 301 ? -5.507 -2.780 -16.549 1.00 97.12 301 VAL A C 1
ATOM 2179 O O . VAL A 1 301 ? -6.255 -2.168 -15.794 1.00 97.12 301 VAL A O 1
ATOM 2182 N N . ASP A 1 302 ? -5.590 -4.083 -16.780 1.00 97.62 302 ASP A N 1
ATOM 2183 C CA . ASP A 1 302 ? -6.576 -4.977 -16.186 1.00 97.62 302 ASP A CA 1
ATOM 2184 C C . ASP A 1 302 ? -5.828 -6.063 -15.418 1.00 97.62 302 ASP A C 1
ATOM 2186 O O . ASP A 1 302 ? -5.136 -6.872 -16.040 1.00 97.62 302 ASP A O 1
ATOM 2190 N N . LEU A 1 303 ? -5.879 -6.001 -14.086 1.00 97.38 303 LEU A N 1
ATOM 2191 C CA . LEU A 1 303 ? -5.167 -6.934 -13.213 1.00 97.38 303 LEU A CA 1
ATOM 2192 C C . LEU A 1 303 ? -5.837 -8.309 -13.198 1.00 97.38 303 LEU A C 1
ATOM 2194 O O . LEU A 1 303 ? -5.122 -9.299 -13.291 1.00 97.38 303 LEU A O 1
ATOM 2198 N N . GLY A 1 304 ? -7.168 -8.370 -13.340 1.00 95.56 304 GLY A N 1
ATOM 2199 C CA . GLY A 1 304 ? -7.912 -9.632 -13.453 1.00 95.56 304 GLY A CA 1
ATOM 2200 C C . GLY A 1 304 ? -7.616 -10.426 -14.735 1.00 95.56 304 GLY A C 1
ATOM 2201 O O . GLY A 1 304 ? -8.169 -11.503 -14.969 1.00 95.56 304 GLY A O 1
ATOM 2202 N N . ASN A 1 305 ? -6.749 -9.906 -15.605 1.00 96.62 305 ASN A N 1
ATOM 2203 C CA . ASN A 1 305 ? -6.237 -10.612 -16.762 1.00 96.62 305 ASN A CA 1
ATOM 2204 C C . ASN A 1 305 ? -4.894 -11.283 -16.440 1.00 96.62 305 ASN A C 1
ATOM 2206 O O . ASN A 1 305 ? -3.851 -10.638 -16.490 1.00 96.62 305 ASN A O 1
ATOM 2210 N N . ASP A 1 306 ? -4.905 -12.613 -16.318 1.00 94.81 306 ASP A N 1
ATOM 2211 C CA . ASP A 1 306 ? -3.730 -13.477 -16.083 1.00 94.81 306 ASP A CA 1
ATOM 2212 C C . ASP A 1 306 ? -2.521 -13.250 -17.021 1.00 94.81 306 ASP A C 1
ATOM 2214 O O . ASP A 1 306 ? -1.392 -13.681 -16.751 1.00 94.81 306 ASP A O 1
ATOM 2218 N N . THR A 1 307 ? -2.729 -12.623 -18.183 1.00 94.50 307 THR A N 1
ATOM 2219 C CA . THR A 1 307 ? -1.625 -12.256 -19.086 1.00 94.50 307 THR A CA 1
ATOM 2220 C C . THR A 1 307 ? -0.884 -10.997 -18.638 1.00 94.50 307 THR A C 1
ATOM 2222 O O . THR A 1 307 ? 0.306 -10.868 -18.933 1.00 94.50 307 THR A O 1
ATOM 2225 N N . VAL A 1 308 ? -1.552 -10.111 -17.900 1.00 96.00 308 VAL A N 1
ATOM 2226 C CA . VAL A 1 308 ? -0.988 -8.937 -17.229 1.00 96.00 308 VAL A CA 1
ATOM 2227 C C . VAL A 1 308 ? -0.309 -9.402 -15.945 1.00 96.00 308 VAL A C 1
ATOM 2229 O O . VAL A 1 308 ? 0.920 -9.489 -15.924 1.00 96.00 308 VAL A O 1
ATOM 2232 N N . ALA A 1 309 ? -1.078 -9.808 -14.938 1.00 95.00 309 ALA A N 1
ATOM 2233 C CA . ALA A 1 309 ? -0.599 -10.347 -13.671 1.00 95.00 309 ALA A CA 1
ATOM 2234 C C . ALA A 1 309 ? -1.413 -11.602 -13.334 1.00 95.00 309 ALA A C 1
ATOM 2236 O O . ALA A 1 309 ? -2.608 -11.644 -13.580 1.00 95.00 309 ALA A O 1
ATOM 2237 N N . PHE A 1 310 ? -0.742 -12.665 -12.901 1.00 96.25 310 PHE A N 1
ATOM 2238 C CA . PHE A 1 310 ? -1.372 -13.960 -12.655 1.00 96.25 310 PHE A CA 1
ATOM 2239 C C . PHE A 1 310 ? -1.673 -14.193 -11.175 1.00 96.25 310 PHE A C 1
ATOM 2241 O O . PHE A 1 310 ? -0.787 -14.035 -10.319 1.00 96.25 310 PHE A O 1
ATOM 2248 N N . GLY A 1 311 ? -2.866 -14.729 -10.918 1.00 94.25 311 GLY A N 1
ATOM 2249 C CA . GLY A 1 311 ? -3.419 -14.917 -9.576 1.00 94.25 311 GLY A CA 1
ATOM 2250 C C . GLY A 1 311 ? -4.049 -13.630 -9.058 1.00 94.25 311 GLY A C 1
ATOM 2251 O O . GLY A 1 311 ? -4.134 -12.662 -9.798 1.00 94.25 311 GLY A O 1
ATOM 2252 N N . ASP A 1 312 ? -4.440 -13.608 -7.790 1.00 96.06 312 ASP A N 1
ATOM 2253 C CA . ASP A 1 312 ? -5.026 -12.413 -7.183 1.00 96.06 312 ASP A CA 1
ATOM 2254 C C . ASP A 1 312 ? -3.909 -11.440 -6.756 1.00 96.06 312 ASP A C 1
ATOM 2256 O O . ASP A 1 312 ? -2.946 -11.824 -6.086 1.00 96.06 312 ASP A O 1
ATOM 2260 N N . GLN A 1 313 ? -4.012 -10.173 -7.153 1.00 96.81 313 GLN A N 1
ATOM 2261 C CA . GLN A 1 313 ? -3.150 -9.056 -6.746 1.00 96.81 313 GLN A CA 1
ATOM 2262 C C . GLN A 1 313 ? -3.717 -8.324 -5.525 1.00 96.81 313 GLN A C 1
ATOM 2264 O O . GLN A 1 313 ? -3.353 -7.181 -5.252 1.00 96.81 313 GLN A O 1
ATOM 2269 N N . PHE A 1 314 ? -4.552 -9.000 -4.740 1.00 97.88 314 PHE A N 1
ATOM 2270 C CA . PHE A 1 314 ? -5.011 -8.557 -3.432 1.00 97.88 314 PHE A CA 1
ATOM 2271 C C . PHE A 1 314 ? -4.980 -9.717 -2.434 1.00 97.88 314 PHE A C 1
ATOM 2273 O O . PHE A 1 314 ? -4.953 -10.892 -2.800 1.00 97.88 314 PHE A O 1
ATOM 2280 N N . VAL A 1 315 ? -4.959 -9.385 -1.150 1.00 97.81 315 VAL A N 1
ATOM 2281 C CA . VAL A 1 315 ? -4.971 -10.354 -0.051 1.00 97.81 315 VAL A CA 1
ATOM 2282 C C . VAL A 1 315 ? -5.750 -9.783 1.119 1.00 97.81 315 VAL A C 1
ATOM 2284 O O . VAL A 1 315 ? -5.649 -8.593 1.410 1.00 97.81 315 VAL A O 1
ATOM 2287 N N . CYS A 1 316 ? -6.538 -10.625 1.781 1.00 97.00 316 CYS A N 1
ATOM 2288 C CA . CYS A 1 316 ? -7.394 -10.202 2.879 1.00 97.00 316 CYS A CA 1
ATOM 2289 C C . CYS A 1 316 ? -6.773 -10.530 4.236 1.00 97.00 316 CYS A C 1
ATOM 2291 O O . CYS A 1 316 ? -6.186 -11.595 4.443 1.00 97.00 316 CYS A O 1
ATOM 2293 N N . TYR A 1 317 ? -6.911 -9.575 5.145 1.00 96.81 317 TYR A N 1
ATOM 2294 C CA . TYR A 1 317 ? -6.575 -9.676 6.551 1.00 96.81 317 TYR A CA 1
ATOM 2295 C C . TYR A 1 317 ? -7.874 -9.665 7.357 1.00 96.81 317 TYR A C 1
ATOM 2297 O O . TYR A 1 317 ? -8.694 -8.763 7.192 1.00 96.81 317 TYR A O 1
ATOM 2305 N N . THR A 1 318 ? -8.077 -10.652 8.226 1.00 95.31 318 THR A N 1
ATOM 2306 C CA . THR A 1 318 ? -9.216 -10.644 9.151 1.00 95.31 318 THR A CA 1
ATOM 2307 C C . THR A 1 318 ? -8.828 -9.876 10.404 1.00 95.31 318 THR A C 1
ATOM 2309 O O . THR A 1 318 ? -7.860 -10.239 11.066 1.00 95.31 318 THR A O 1
ATOM 2312 N N . VAL A 1 319 ? -9.602 -8.853 10.764 1.00 91.75 319 VAL A N 1
ATOM 2313 C CA . VAL A 1 319 ? -9.403 -8.117 12.017 1.00 91.75 319 VAL A CA 1
ATOM 2314 C C . VAL A 1 319 ? -9.610 -9.082 13.181 1.00 91.75 319 VAL A C 1
ATOM 2316 O O . VAL A 1 319 ? -10.703 -9.621 13.374 1.00 91.75 319 VAL A O 1
ATOM 2319 N N . VAL A 1 320 ? -8.567 -9.316 13.969 1.00 84.12 320 VAL A N 1
ATOM 2320 C CA . VAL A 1 320 ? -8.629 -10.208 15.129 1.00 84.12 320 VAL A CA 1
ATOM 2321 C C . VAL A 1 320 ? -8.946 -9.419 16.394 1.00 84.12 320 VAL A C 1
ATOM 2323 O O . VAL A 1 320 ? -8.655 -8.229 16.498 1.00 84.12 320 VAL A O 1
ATOM 2326 N N . GLY A 1 321 ? -9.595 -10.068 17.361 1.00 66.44 321 GLY A N 1
ATOM 2327 C CA . GLY A 1 321 ? -9.840 -9.459 18.667 1.00 66.44 321 GLY A CA 1
ATOM 2328 C C . GLY A 1 321 ? -8.525 -9.198 19.380 1.00 66.44 321 GLY A C 1
ATOM 2329 O O . GLY A 1 321 ? -7.682 -10.095 19.427 1.00 66.44 321 GLY A O 1
ATOM 2330 N N . GLY A 1 322 ? -8.363 -7.985 19.920 1.00 53.69 322 GLY A N 1
ATOM 2331 C CA . GLY A 1 322 ? -7.226 -7.579 20.732 1.00 53.69 322 GLY A CA 1
ATOM 2332 C C . GLY A 1 322 ? -7.181 -8.388 22.016 1.00 53.69 322 GLY A C 1
ATOM 2333 O O . GLY A 1 322 ? -7.690 -8.012 23.064 1.00 53.69 322 GLY A O 1
ATOM 2334 N N . CYS A 1 323 ? -6.569 -9.548 21.914 1.00 49.41 323 CYS A N 1
ATOM 2335 C CA . CYS A 1 323 ? -6.253 -10.396 23.027 1.00 49.41 323 CYS A CA 1
ATOM 2336 C C . CYS A 1 323 ? -4.749 -10.632 22.925 1.00 49.41 323 CYS A C 1
ATOM 2338 O O . CYS A 1 323 ? -4.311 -11.422 22.086 1.00 49.41 323 CYS A O 1
ATOM 2340 N N . PRO A 1 324 ? -3.934 -9.914 23.722 1.00 46.22 324 PRO A N 1
ATOM 2341 C CA . PRO A 1 324 ? -2.484 -9.842 23.562 1.00 46.22 324 PRO A CA 1
ATOM 2342 C C . PRO A 1 324 ? -1.768 -11.194 23.589 1.00 46.22 324 PRO A C 1
ATOM 2344 O O . PRO A 1 324 ? -0.590 -11.248 23.299 1.00 46.22 324 PRO A O 1
ATOM 2347 N N . ASN A 1 325 ? -2.418 -12.299 23.954 1.00 45.91 325 ASN A N 1
ATOM 2348 C CA . ASN A 1 325 ? -1.784 -13.617 23.986 1.00 45.91 325 ASN A CA 1
ATOM 2349 C C . ASN A 1 325 ? -2.390 -14.626 23.008 1.00 45.91 325 ASN A C 1
ATOM 2351 O O . ASN A 1 325 ? -2.076 -15.813 23.116 1.00 45.91 325 ASN A O 1
ATOM 2355 N N . ASP A 1 326 ? -3.223 -14.199 22.054 1.00 48.94 326 ASP A N 1
ATOM 2356 C CA . ASP A 1 326 ? -3.846 -15.154 21.146 1.00 48.94 326 ASP A CA 1
ATOM 2357 C C . ASP A 1 326 ? -4.072 -14.656 19.712 1.00 48.94 326 ASP A C 1
ATOM 2359 O O . ASP A 1 326 ? -5.199 -14.364 19.302 1.00 48.94 326 ASP A O 1
ATOM 2363 N N . PRO A 1 327 ? -3.013 -14.695 18.888 1.00 44.34 327 PRO A N 1
ATOM 2364 C CA . PRO A 1 327 ? -3.083 -14.401 17.454 1.00 44.34 327 PRO A CA 1
ATOM 2365 C C . PRO A 1 327 ? -3.946 -15.395 16.642 1.00 44.34 327 PRO A C 1
ATOM 2367 O O . PRO A 1 327 ? -3.899 -15.402 15.417 1.00 44.34 327 PRO A O 1
ATOM 2370 N N . GLN A 1 328 ? -4.715 -16.278 17.293 1.00 51.69 328 GLN A N 1
ATOM 2371 C CA . GLN A 1 328 ? -5.587 -17.273 16.657 1.00 51.69 328 GLN A CA 1
ATOM 2372 C C . GLN A 1 328 ? -7.081 -17.056 16.964 1.00 51.69 328 GLN A C 1
ATOM 2374 O O . GLN A 1 328 ? -7.900 -17.859 16.515 1.00 51.69 328 GLN A O 1
ATOM 2379 N N . GLY A 1 329 ? -7.458 -16.008 17.713 1.00 52.62 329 GLY A N 1
ATOM 2380 C CA . GLY A 1 329 ? -8.866 -15.676 17.991 1.00 52.62 329 GLY A CA 1
ATOM 2381 C C . GLY A 1 329 ? -9.622 -16.709 18.845 1.00 52.62 329 GLY A C 1
ATOM 2382 O O . GLY A 1 329 ? -10.830 -16.879 18.696 1.00 52.62 329 GLY A O 1
ATOM 2383 N N . ARG A 1 330 ? -8.912 -17.436 19.706 1.00 57.38 330 ARG A N 1
ATOM 2384 C CA . ARG A 1 330 ? -9.400 -18.425 20.684 1.00 57.38 330 ARG A CA 1
ATOM 2385 C C . ARG A 1 330 ? -9.730 -17.822 22.058 1.00 57.38 330 ARG A C 1
ATOM 2387 O O . ARG A 1 330 ? -10.382 -18.527 22.829 1.00 57.38 330 ARG A O 1
ATOM 2394 N N . CYS A 1 331 ? -9.347 -16.579 22.385 1.00 64.62 331 CYS A N 1
ATOM 2395 C CA . CYS A 1 331 ? -9.832 -15.933 23.614 1.00 64.62 331 CYS A CA 1
ATOM 2396 C C . CYS A 1 331 ? -11.364 -15.816 23.530 1.00 64.62 331 CYS A C 1
ATOM 2398 O O . CYS A 1 331 ? -11.941 -15.448 22.501 1.00 64.62 331 CYS A O 1
ATOM 2400 N N . ALA A 1 332 ? -12.031 -16.243 24.600 1.00 71.31 332 ALA A N 1
ATOM 2401 C CA . ALA A 1 332 ? -13.480 -16.263 24.667 1.00 71.31 332 ALA A CA 1
ATOM 2402 C C . ALA A 1 332 ? -14.036 -14.852 24.447 1.00 71.31 332 ALA A C 1
ATOM 2404 O O . ALA A 1 332 ? -13.507 -13.880 24.975 1.00 71.31 332 ALA A O 1
ATOM 2405 N N . ARG A 1 333 ? -15.147 -14.731 23.712 1.00 73.88 333 ARG A N 1
ATOM 2406 C CA . ARG A 1 333 ? -15.803 -13.432 23.456 1.00 73.88 333 ARG A CA 1
ATOM 2407 C C . ARG A 1 333 ? -16.190 -12.677 24.731 1.00 73.88 333 ARG A C 1
ATOM 2409 O O . ARG A 1 333 ? -16.498 -11.493 24.660 1.00 73.88 333 ARG A O 1
ATOM 2416 N N . SER A 1 334 ? -16.243 -13.368 25.863 1.00 83.75 334 SER A N 1
ATOM 2417 C CA . SER A 1 334 ? -16.543 -12.805 27.171 1.00 83.75 334 SER A CA 1
ATOM 2418 C C . SER A 1 334 ? -15.321 -12.420 28.006 1.00 83.75 334 SER A C 1
ATOM 2420 O O . SER A 1 334 ? -15.496 -12.077 29.173 1.00 83.75 334 SER A O 1
ATOM 2422 N N . ASP A 1 335 ? -14.109 -12.510 27.461 1.00 82.06 335 ASP A N 1
ATOM 2423 C CA . ASP A 1 335 ? -12.948 -11.827 28.025 1.00 82.06 335 ASP A CA 1
ATOM 2424 C C . ASP A 1 335 ? -13.070 -10.335 27.688 1.00 82.06 335 ASP A C 1
ATOM 2426 O O . ASP A 1 335 ? -12.776 -9.882 26.584 1.00 82.06 335 ASP A O 1
ATOM 2430 N N . LEU A 1 336 ? -13.629 -9.581 28.630 1.00 82.00 336 LEU A N 1
ATOM 2431 C CA . LEU A 1 336 ? -13.958 -8.166 28.479 1.00 82.00 336 LEU A CA 1
ATOM 2432 C C . LEU A 1 336 ? -12.788 -7.261 28.859 1.00 82.00 336 LEU A C 1
ATOM 2434 O O . LEU A 1 336 ? -12.821 -6.064 28.565 1.00 82.00 336 LEU A O 1
ATOM 2438 N N . ASN A 1 337 ? -11.813 -7.801 29.586 1.00 78.50 337 ASN A N 1
ATOM 2439 C CA . ASN A 1 337 ? -10.654 -7.071 30.065 1.00 78.50 337 ASN A CA 1
ATOM 2440 C C . ASN A 1 337 ? -9.406 -7.312 29.192 1.00 78.50 337 ASN A C 1
ATOM 2442 O O . ASN A 1 337 ? -8.470 -6.511 29.258 1.00 78.50 337 ASN A O 1
ATOM 2446 N N . GLY A 1 338 ? -9.440 -8.342 28.339 1.00 69.25 338 GLY A N 1
ATOM 2447 C CA . GLY A 1 338 ? -8.425 -8.648 27.337 1.00 69.25 338 GLY A CA 1
ATOM 2448 C C . GLY A 1 338 ? -7.188 -9.334 27.915 1.00 69.25 338 GLY A C 1
ATOM 2449 O O . GLY A 1 338 ? -6.104 -9.197 27.347 1.00 69.25 338 GLY A O 1
ATOM 2450 N N . ASP A 1 339 ? -7.292 -10.017 29.060 1.00 71.19 339 ASP A N 1
ATOM 2451 C CA . ASP A 1 339 ? -6.176 -10.757 29.672 1.00 71.19 339 ASP A CA 1
ATOM 2452 C C . ASP A 1 339 ? -6.134 -12.249 29.292 1.00 71.19 339 ASP A C 1
ATOM 2454 O O . ASP A 1 339 ? -5.238 -12.982 29.730 1.00 71.19 339 ASP A O 1
ATOM 2458 N N . CYS A 1 340 ? -7.032 -12.671 28.400 1.00 75.19 340 CYS A N 1
ATOM 2459 C CA . CYS A 1 340 ? -7.225 -14.026 27.895 1.00 75.19 340 CYS A CA 1
ATOM 2460 C C . CYS A 1 340 ? -7.620 -15.041 28.971 1.00 75.19 340 CYS A C 1
ATOM 2462 O O . CYS A 1 340 ? -7.322 -16.239 28.848 1.00 75.19 340 CYS A O 1
ATOM 2464 N N . LEU A 1 341 ? -8.308 -14.571 30.015 1.00 83.62 341 LEU A N 1
ATOM 2465 C CA . LEU A 1 341 ? -8.834 -15.402 31.083 1.00 83.62 341 LEU A CA 1
ATOM 2466 C C . LEU A 1 341 ? -10.176 -14.853 31.573 1.00 83.62 341 LEU A C 1
ATOM 2468 O O . LEU A 1 341 ? -10.230 -13.864 32.285 1.00 83.62 341 LEU A O 1
ATOM 2472 N N . VAL A 1 342 ? -11.273 -15.548 31.261 1.00 88.62 342 VAL A N 1
ATOM 2473 C CA . VAL A 1 342 ? -12.608 -15.094 31.686 1.00 88.62 342 VAL A CA 1
ATOM 2474 C C . VAL A 1 342 ? -12.768 -15.280 33.194 1.00 88.62 342 VAL A C 1
ATOM 2476 O O . VAL A 1 342 ? -12.984 -16.399 33.678 1.00 88.62 342 VAL A O 1
ATOM 2479 N N . ASP A 1 343 ? -12.669 -14.195 33.955 1.00 92.62 343 ASP A N 1
ATOM 2480 C CA . ASP A 1 343 ? -12.686 -14.226 35.409 1.00 92.62 343 ASP A CA 1
ATOM 2481 C C . ASP A 1 343 ? -13.430 -13.051 36.075 1.00 92.62 343 ASP A C 1
ATOM 2483 O O . ASP A 1 343 ? -14.387 -12.461 35.563 1.00 92.62 343 ASP A O 1
ATOM 2487 N N . LEU A 1 344 ? -13.073 -12.779 37.334 1.00 93.56 344 LEU A N 1
ATOM 2488 C CA . LEU A 1 344 ? -13.683 -11.716 38.124 1.00 93.56 344 LEU A CA 1
ATOM 2489 C C . LEU A 1 344 ? -13.406 -10.318 37.560 1.00 93.56 344 LEU A C 1
ATOM 2491 O O . LEU A 1 344 ? -14.203 -9.419 37.838 1.00 93.56 344 LEU A O 1
ATOM 2495 N N . GLY A 1 345 ? -12.321 -10.128 36.810 1.00 87.75 345 GLY A N 1
ATOM 2496 C CA . GLY A 1 345 ? -12.025 -8.918 36.054 1.00 87.75 345 GLY A CA 1
ATOM 2497 C C . GLY A 1 345 ? -13.113 -8.641 35.024 1.00 87.75 345 GLY A C 1
ATOM 2498 O O . GLY A 1 345 ? -13.723 -7.569 35.050 1.00 87.75 345 GLY A O 1
ATOM 2499 N N . ASP A 1 346 ? -13.464 -9.643 34.223 1.00 90.50 346 ASP A N 1
ATOM 2500 C CA . ASP A 1 346 ? -14.515 -9.530 33.206 1.00 90.50 346 ASP A CA 1
ATOM 2501 C C . ASP A 1 346 ? -15.884 -9.351 33.838 1.00 90.50 346 ASP A C 1
ATOM 2503 O O . ASP A 1 346 ? -16.655 -8.475 33.442 1.00 90.50 346 ASP A O 1
ATOM 2507 N N . LEU A 1 347 ? -16.177 -10.108 34.901 1.00 94.88 347 LEU A N 1
ATOM 2508 C CA . LEU A 1 347 ? -17.434 -9.944 35.627 1.00 94.88 347 LEU A CA 1
ATOM 2509 C C . LEU A 1 347 ? -17.575 -8.526 36.190 1.00 94.88 347 LEU A C 1
ATOM 2511 O O . LEU A 1 347 ? -18.676 -7.974 36.206 1.00 94.88 347 LEU A O 1
ATOM 2515 N N . ALA A 1 348 ? -16.483 -7.923 36.664 1.00 91.44 348 ALA A N 1
ATOM 2516 C CA . ALA A 1 348 ? -16.505 -6.561 37.178 1.00 91.44 348 ALA A CA 1
ATOM 2517 C C . ALA A 1 348 ? -16.810 -5.538 36.072 1.00 91.44 348 ALA A C 1
ATOM 2519 O O . ALA A 1 348 ? -17.598 -4.620 36.313 1.00 91.44 348 ALA A O 1
ATOM 2520 N N . ILE A 1 349 ? -16.245 -5.713 34.872 1.00 84.19 349 ILE A N 1
ATOM 2521 C CA . ILE A 1 349 ? -16.537 -4.875 33.698 1.00 84.19 349 ILE A CA 1
ATOM 2522 C C . ILE A 1 349 ? -17.998 -5.037 33.273 1.00 84.19 349 ILE A C 1
ATOM 2524 O O . ILE A 1 349 ? -18.715 -4.042 33.131 1.00 84.19 349 ILE A O 1
ATOM 2528 N N . LEU A 1 350 ? -18.469 -6.281 33.164 1.00 94.25 350 LEU A N 1
ATOM 2529 C CA . LEU A 1 350 ? -19.845 -6.594 32.794 1.00 94.25 350 LEU A CA 1
ATOM 2530 C C . LEU A 1 350 ? -20.851 -5.954 33.758 1.00 94.25 350 LEU A C 1
ATOM 2532 O O . LEU A 1 350 ? -21.809 -5.303 33.342 1.00 94.25 350 LEU A O 1
ATOM 2536 N N . LEU A 1 351 ? -20.626 -6.098 35.067 1.00 91.25 351 LEU A N 1
ATOM 2537 C CA . LEU A 1 351 ? -21.505 -5.523 36.087 1.00 91.25 351 LEU A CA 1
ATOM 2538 C C . LEU A 1 351 ? -21.468 -3.991 36.095 1.00 91.25 351 LEU A C 1
ATOM 2540 O O . LEU A 1 351 ? -22.484 -3.362 36.398 1.00 91.25 351 LEU A O 1
ATOM 2544 N N . ALA A 1 352 ? -20.326 -3.382 35.762 1.00 86.56 352 ALA A N 1
ATOM 2545 C CA . ALA A 1 352 ? -20.204 -1.931 35.657 1.00 86.56 352 ALA A CA 1
ATOM 2546 C C . ALA A 1 352 ? -21.009 -1.356 34.477 1.00 86.56 352 ALA A C 1
ATOM 2548 O O . ALA A 1 352 ? -21.498 -0.230 34.578 1.00 86.56 352 ALA A O 1
ATOM 2549 N N . GLY A 1 353 ? -21.182 -2.125 33.398 1.00 83.12 353 GLY A N 1
ATOM 2550 C CA . GLY A 1 353 ? -21.977 -1.761 32.220 1.00 83.12 353 GLY A CA 1
ATOM 2551 C C . GLY A 1 353 ? -23.368 -2.406 32.154 1.00 83.12 353 GLY A C 1
ATOM 2552 O O . GLY A 1 353 ? -23.950 -2.495 31.073 1.00 83.12 353 GLY A O 1
ATOM 2553 N N . TRP A 1 354 ? -23.913 -2.894 33.274 1.00 93.69 354 TRP A N 1
ATOM 2554 C CA . TRP A 1 354 ? -25.187 -3.617 33.263 1.00 93.69 354 TRP A CA 1
ATOM 2555 C C . TRP A 1 354 ? -26.367 -2.731 32.840 1.00 93.69 354 TRP A C 1
ATOM 2557 O O . TRP A 1 354 ? -26.652 -1.697 33.450 1.00 93.69 354 TRP A O 1
ATOM 2567 N N . GLY A 1 355 ? -27.097 -3.178 31.820 1.00 80.88 355 GLY A N 1
ATOM 2568 C CA . GLY A 1 355 ? -28.217 -2.475 31.200 1.00 80.88 355 GLY A CA 1
ATOM 2569 C C . GLY A 1 355 ? -27.821 -1.458 30.125 1.00 80.88 355 GLY A C 1
ATOM 2570 O O . GLY A 1 355 ? -28.728 -0.852 29.556 1.00 80.88 355 GLY A O 1
ATOM 2571 N N . ASN A 1 356 ? -26.517 -1.242 29.889 1.00 68.19 356 ASN A N 1
ATOM 2572 C CA . ASN A 1 356 ? -25.906 -0.575 28.728 1.00 68.19 356 ASN A CA 1
ATOM 2573 C C . ASN A 1 356 ? -24.368 -0.499 28.936 1.00 68.19 356 ASN A C 1
ATOM 2575 O O . ASN A 1 356 ? -23.941 0.267 29.808 1.00 68.19 356 ASN A O 1
ATOM 2579 N N . PRO A 1 357 ? -23.526 -1.217 28.167 1.00 79.38 357 PRO A N 1
ATOM 2580 C CA . PRO A 1 357 ? -23.850 -1.990 26.963 1.00 79.38 357 PRO A CA 1
ATOM 2581 C C . PRO A 1 357 ? -24.252 -3.454 27.211 1.00 79.38 357 PRO A C 1
ATOM 2583 O O . PRO A 1 357 ? -24.622 -4.118 26.253 1.00 79.38 357 PRO A O 1
ATOM 2586 N N . PHE A 1 358 ? -24.193 -3.958 28.449 1.00 88.38 358 PHE A N 1
ATOM 2587 C CA . PHE A 1 358 ? -24.329 -5.395 28.718 1.00 88.38 358 PHE A CA 1
ATOM 2588 C C . PHE A 1 358 ? -25.727 -5.799 29.186 1.00 88.38 358 PHE A C 1
ATOM 2590 O O . PHE A 1 358 ? -26.357 -5.108 29.992 1.00 88.38 358 PHE A O 1
ATOM 2597 N N . GLU A 1 359 ? -26.187 -6.963 28.745 1.00 94.62 359 GLU A N 1
ATOM 2598 C CA . GLU A 1 359 ? -27.468 -7.559 29.105 1.00 94.62 359 GLU A CA 1
ATOM 2599 C C . GLU A 1 359 ? -27.306 -8.983 29.670 1.00 94.62 359 GLU A C 1
ATOM 2601 O O . GLU A 1 359 ? -26.214 -9.479 29.951 1.00 94.62 359 GLU A O 1
ATOM 2606 N N . LEU A 1 360 ? -28.436 -9.661 29.888 1.00 94.56 360 LEU A N 1
ATOM 2607 C CA . LEU A 1 360 ? -28.455 -11.015 30.441 1.00 94.56 360 LEU A CA 1
ATOM 2608 C C . LEU A 1 360 ? -27.734 -12.036 29.551 1.00 94.56 360 LEU A C 1
ATOM 2610 O O . LEU A 1 360 ? -27.194 -13.012 30.071 1.00 94.56 360 LEU A O 1
ATOM 2614 N N . GLU A 1 361 ? -27.732 -11.813 28.239 1.00 92.00 361 GLU A N 1
ATOM 2615 C CA . GLU A 1 361 ? -27.067 -12.678 27.262 1.00 92.00 361 GLU A CA 1
ATOM 2616 C C . GLU A 1 361 ? -25.542 -12.631 27.425 1.00 92.00 361 GLU A C 1
ATOM 2618 O O . GLU A 1 361 ? -24.908 -13.685 27.442 1.00 92.00 361 GLU A O 1
ATOM 2623 N N . ASP A 1 362 ? -24.970 -11.453 27.690 1.00 88.94 362 ASP A N 1
ATOM 2624 C CA . ASP A 1 362 ? -23.533 -11.294 27.945 1.00 88.94 362 ASP A CA 1
ATOM 2625 C C . ASP A 1 362 ? -23.110 -11.980 29.247 1.00 88.94 362 ASP A C 1
ATOM 2627 O O . ASP A 1 362 ? -22.061 -12.614 29.310 1.00 88.94 362 ASP A O 1
ATOM 2631 N N . LEU A 1 363 ? -23.948 -11.922 30.293 1.00 94.12 363 LEU A N 1
ATOM 2632 C CA . LEU A 1 363 ? -23.668 -12.641 31.541 1.00 94.12 363 LEU A CA 1
ATOM 2633 C C . LEU A 1 363 ? -23.733 -14.153 31.340 1.00 94.12 363 LEU A C 1
ATOM 2635 O O . LEU A 1 363 ? -22.957 -14.887 31.946 1.00 94.12 363 LEU A O 1
ATOM 2639 N N . ALA A 1 364 ? -24.670 -14.632 30.520 1.00 92.06 364 ALA A N 1
ATOM 2640 C CA . ALA A 1 364 ? -24.765 -16.050 30.205 1.00 92.06 364 ALA A CA 1
ATOM 2641 C C . ALA A 1 364 ? -23.531 -16.536 29.430 1.00 92.06 364 ALA A C 1
ATOM 2643 O O . ALA A 1 364 ? -23.041 -17.622 29.734 1.00 92.06 364 ALA A O 1
ATOM 2644 N N . LEU A 1 365 ? -23.022 -15.721 28.499 1.00 86.19 365 LEU A N 1
ATOM 2645 C CA . LEU A 1 365 ? -21.794 -15.987 27.749 1.00 86.19 365 LEU A CA 1
ATOM 2646 C C . LEU A 1 365 ? -20.560 -15.978 28.666 1.00 86.19 365 LEU A C 1
ATOM 2648 O O . LEU A 1 365 ? -19.802 -16.938 28.718 1.00 86.19 365 LEU A O 1
ATOM 2652 N N . LEU A 1 366 ? -20.423 -14.956 29.509 1.00 92.19 366 LEU A N 1
ATOM 2653 C CA . LEU A 1 366 ? -19.332 -14.864 30.479 1.00 92.19 366 LEU A CA 1
ATOM 2654 C C . LEU A 1 366 ? -19.323 -16.015 31.490 1.00 92.19 366 LEU A C 1
ATOM 2656 O O . LEU A 1 366 ? -18.266 -16.500 31.883 1.00 92.19 366 LEU A O 1
ATOM 2660 N N . LEU A 1 367 ? -20.495 -16.501 31.900 1.00 92.31 367 LEU A N 1
ATOM 2661 C CA . LEU A 1 367 ? -20.590 -17.679 32.761 1.00 92.31 367 LEU A CA 1
ATOM 2662 C C . LEU A 1 367 ? -20.325 -18.995 32.017 1.00 92.31 367 LEU A C 1
ATOM 2664 O O . LEU A 1 367 ? -19.875 -19.944 32.662 1.00 92.31 367 LEU A O 1
ATOM 2668 N N . SER A 1 368 ? -20.622 -19.092 30.713 1.00 88.81 368 SER A N 1
ATOM 2669 C CA . SER A 1 368 ? -20.307 -20.297 29.928 1.00 88.81 368 SER A CA 1
ATOM 2670 C C . SER A 1 368 ? -18.815 -20.455 29.697 1.00 88.81 368 SER A C 1
ATOM 2672 O O . SER A 1 368 ? -18.320 -21.581 29.679 1.00 88.81 368 SER A O 1
ATOM 2674 N N . ASP A 1 369 ? -18.124 -19.328 29.604 1.00 87.25 369 ASP A N 1
ATOM 2675 C CA . ASP A 1 369 ? -16.703 -19.260 29.302 1.00 87.25 369 ASP A CA 1
ATOM 2676 C C . ASP A 1 369 ? -15.881 -19.077 30.596 1.00 87.25 369 ASP A C 1
ATOM 2678 O O . ASP A 1 369 ? -14.669 -18.933 30.572 1.00 87.25 369 ASP A O 1
ATOM 2682 N N . TRP A 1 370 ? -16.515 -19.124 31.774 1.00 91.06 370 TRP A N 1
ATOM 2683 C CA . TRP A 1 370 ? -15.848 -18.859 33.049 1.00 91.06 370 TRP A CA 1
ATOM 2684 C C . TRP A 1 370 ? -14.648 -19.778 33.304 1.00 91.06 370 TRP A C 1
ATOM 2686 O O . TRP A 1 370 ? -14.782 -21.002 33.410 1.00 91.06 370 TRP A O 1
ATOM 2696 N N . GLY A 1 371 ? -13.482 -19.170 33.511 1.00 82.19 371 GLY A N 1
ATOM 2697 C CA . GLY A 1 371 ? -12.225 -19.868 33.736 1.00 82.19 371 GLY A CA 1
ATOM 2698 C C . GLY A 1 371 ? -11.647 -20.540 32.492 1.00 82.19 371 GLY A C 1
ATOM 2699 O O . GLY A 1 371 ? -10.714 -21.328 32.647 1.00 82.19 371 GLY A O 1
ATOM 2700 N N . THR A 1 372 ? -12.174 -20.271 31.291 1.00 77.94 372 THR A N 1
ATOM 2701 C CA . THR A 1 372 ? -11.462 -20.615 30.059 1.00 77.94 372 THR A CA 1
ATOM 2702 C C . THR A 1 372 ? -10.223 -19.741 29.951 1.00 77.94 372 THR A C 1
ATOM 2704 O O . THR A 1 372 ? -10.318 -18.514 30.003 1.00 77.94 372 THR A O 1
ATOM 2707 N N . ASP A 1 373 ? -9.078 -20.393 29.811 1.00 68.00 373 ASP A N 1
ATOM 2708 C CA . ASP A 1 373 ? -7.829 -19.800 29.369 1.00 68.00 373 ASP A CA 1
ATOM 2709 C C . ASP A 1 373 ? -7.568 -20.207 27.912 1.00 68.00 373 ASP A C 1
ATOM 2711 O O . ASP A 1 373 ? -8.264 -21.043 27.334 1.00 68.00 373 ASP A O 1
ATOM 2715 N N . CYS A 1 374 ? -6.563 -19.602 27.291 1.00 59.94 374 CYS A N 1
ATOM 2716 C CA . CYS A 1 374 ? -6.331 -19.737 25.848 1.00 59.94 374 CYS A CA 1
ATOM 2717 C C . CYS A 1 374 ? -5.439 -20.928 25.474 1.00 59.94 374 CYS A C 1
ATOM 2719 O O . CYS A 1 374 ? -4.688 -20.869 24.496 1.00 59.94 374 CYS A O 1
ATOM 2721 N N . ASN A 1 375 ? -5.506 -22.001 26.273 1.00 53.09 375 ASN A N 1
ATOM 2722 C CA . ASN A 1 375 ? -4.652 -23.189 26.174 1.00 53.09 375 ASN A CA 1
ATOM 2723 C C . ASN A 1 375 ? -5.328 -24.403 25.529 1.00 53.09 375 ASN A C 1
ATOM 2725 O O . ASN A 1 375 ? -6.480 -24.737 25.888 1.00 53.09 375 ASN A O 1
#

Secondary structure (DSSP, 8-state):
-----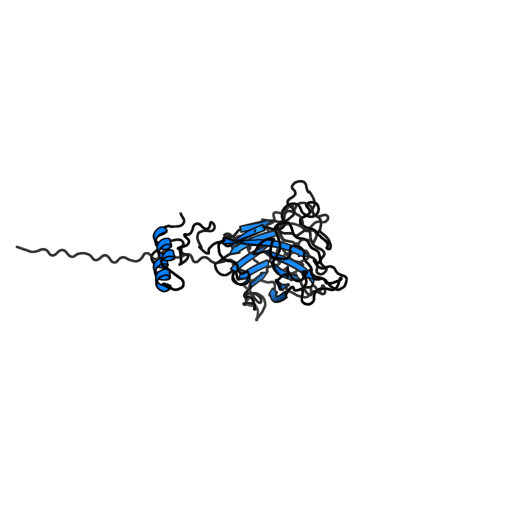----------------PPPPPP-SSSSHHHHTTTSEEEEE--B-BTT---TT--TT-S--EEEEEEEEE-SSEEEEEEEEE--SSS-EEEEEEESS-TTTS-SB---EETTEEPTT--HHHH--TT--TTTTEEPPTT---SEEEEEEESBTTTBTT--EEEEEEEEPPSSSSS---EEEEEEEEE---TT---SSSSS-SSSSPPTT--EEEE------SSPB-SS-BB-SS-GGG---EEEEEEEHHHHT--TT-EEEEEEEEE-TT--EEEEEES----TT-SB----BSSPEETTSTTTS-S-S-EEEEPPP--TT-TTS-S-TT-SSSSSB-SHHHHHHHHHTBTTTB-HHHHHHHHHSTT-B--